Protein AF-A0A9P0KI90-F1 (afdb_monomer)

pLDDT: mean 80.66, std 17.32, range [29.67, 96.38]

InterPro domains:
  IPR000219 Dbl homology domain [PF00621] (220-357)
  IPR000219 Dbl homology domain [PS50010] (212-357)
  IPR000219 Dbl homology domain [SM00325] (216-361)
  IPR001849 Pleckstrin homology domain [PF00169] (3-81)
  IPR001849 Pleckstrin homology domain [PS50003] (1-82)
  IPR011993 PH-like domain superfamily [G3DSA:2.30.29.30] (1-91)
  IPR035899 Dbl homology (DH) domain superfamily [G3DSA:1.20.900.10] (201-358)
  IPR035899 Dbl homology (DH) domain superfamily [SSF48065] (204-357)
  IPR051092 FYVE, RhoGEF and PH domain-containing [PTHR12673] (79-350)

Solvent-accessible surface area (backbone atoms only — not comparable to full-atom values): 21102 Å² total; per-residue (Å²): 83,72,46,75,43,58,92,47,96,86,55,94,60,70,71,44,77,42,71,38,62,73,46,46,60,47,75,57,76,89,74,92,75,91,74,100,46,78,72,58,63,68,72,54,74,26,31,34,36,44,38,49,89,53,100,85,56,79,71,45,82,46,77,38,94,40,67,66,52,34,52,52,50,40,52,52,51,64,64,29,29,63,68,61,51,48,52,52,47,53,54,49,52,52,54,50,52,52,52,51,53,51,54,52,51,51,52,51,51,53,50,52,54,50,51,52,51,51,52,53,51,51,49,54,52,50,54,51,51,54,52,52,51,53,57,60,72,69,56,76,96,82,86,82,88,79,90,82,84,91,83,88,83,90,82,87,81,91,85,87,78,76,70,63,59,55,52,56,51,50,53,52,49,50,54,51,50,51,52,52,53,52,51,50,50,52,52,50,51,51,52,54,50,48,52,52,52,52,53,52,44,62,71,27,70,66,46,46,50,51,49,52,54,51,52,50,52,53,53,50,52,53,52,48,53,54,51,50,54,53,45,48,42,44,42,65,57,42,50,50,53,49,58,54,38,31,72,40,99,78,44,54,47,52,65,65,54,50,47,48,48,51,56,61,50,69,60,52,46,53,51,52,52,52,51,48,53,52,53,56,60,43,56,75,47,63,88,68,73,82,59,68,70,62,53,62,65,47,59,69,48,55,64,60,46,49,56,42,62,72,44,43,67,59,13,54,50,50,46,56,58,46,50,72,36,68,63,30,39,53,51,51,55,59,44,33,69,36,76,87,43,73,78,44,52,71,71,62,53,71,44,51,72,53,58,63,70,69,66,70,91,130

Sequence (362 aa):
NLLFYYDSENCHRPSGLLLLEGCYCERLITTGAASKSKDVAERQQFCFAITYRRENLRQYELRALNEMDCKNWIEAIRDASFNRLMLQKEELEQKHLHLLQIVESEKTAKWQYTQQCEELATEIKKLRAELLSLKKEWKPLSHHQSSGSLSSVQGTSSAGMTGQFANLDQDSIELRKIKKVQSFFRGWLCRRRWKQIVEQYIKSPHAESMRKRNSLVFRMVEAEEEYMEQMEVLVTCFLRPFKMAASSKKPPCSHEDVNSIFLNTETVMFLHQIFLKGLTSRLESWPTLVLGDLFSMLLPMLSIYQEYVRNHHYSLQVLTECKQSPAFSALLKKLELKPACRGRSLETFLTYPMHQVLIPTT

Structure (mmCIF, N/CA/C/O backbone):
data_AF-A0A9P0KI90-F1
#
_entry.id   AF-A0A9P0KI90-F1
#
loop_
_atom_site.group_PDB
_atom_site.id
_atom_site.type_symbol
_atom_site.label_atom_id
_atom_site.label_alt_id
_atom_site.label_comp_id
_atom_site.label_asym_id
_atom_site.label_entity_id
_atom_site.label_seq_id
_atom_site.pdbx_PDB_ins_code
_atom_site.Cartn_x
_atom_site.Cartn_y
_atom_site.Cartn_z
_atom_site.occupancy
_atom_site.B_iso_or_equiv
_atom_site.auth_seq_id
_atom_site.auth_comp_id
_atom_site.auth_asym_id
_atom_site.auth_atom_id
_atom_site.pdbx_PDB_model_num
ATOM 1 N N . ASN A 1 1 ? -21.688 -26.535 -12.617 1.00 79.88 1 ASN A N 1
ATOM 2 C CA . ASN A 1 1 ? -23.051 -26.076 -12.241 1.00 79.88 1 ASN A CA 1
ATOM 3 C C . ASN A 1 1 ? -24.006 -27.226 -11.931 1.00 79.88 1 ASN A C 1
ATOM 5 O O . ASN A 1 1 ? -25.182 -26.973 -11.716 1.00 79.88 1 ASN A O 1
ATOM 9 N N . LEU A 1 2 ? -23.542 -28.479 -11.905 1.00 83.56 2 LEU A N 1
ATOM 10 C CA . LEU A 1 2 ? -24.346 -29.630 -11.507 1.00 83.56 2 LEU A CA 1
ATOM 11 C C . LEU A 1 2 ? -23.736 -30.219 -10.236 1.00 83.56 2 LEU A C 1
ATOM 13 O O . LEU A 1 2 ? -22.519 -30.392 -10.186 1.00 83.56 2 LEU A O 1
ATOM 17 N N . LEU A 1 3 ? -24.562 -30.500 -9.234 1.00 85.50 3 LEU A N 1
ATOM 18 C CA . LEU A 1 3 ? -24.151 -31.106 -7.971 1.00 85.50 3 LEU A CA 1
ATOM 19 C C . LEU A 1 3 ? -24.932 -32.398 -7.751 1.00 85.50 3 LEU A C 1
ATOM 21 O O . LEU A 1 3 ? -26.158 -32.387 -7.687 1.00 85.50 3 LEU A O 1
ATOM 25 N N . PHE A 1 4 ? -24.219 -33.511 -7.623 1.00 86.88 4 PHE A N 1
ATOM 26 C CA . PHE A 1 4 ? -24.811 -34.779 -7.216 1.00 86.88 4 PHE A CA 1
ATOM 27 C C . PHE A 1 4 ? -24.818 -34.862 -5.694 1.00 86.88 4 PHE A C 1
ATOM 29 O O . PHE A 1 4 ? -23.790 -34.606 -5.067 1.00 86.88 4 PHE A O 1
ATOM 36 N N . TYR A 1 5 ? -25.953 -35.234 -5.110 1.00 85.44 5 TYR A N 1
ATOM 37 C CA . TYR A 1 5 ? -26.060 -35.461 -3.670 1.00 85.44 5 TYR A CA 1
ATOM 38 C C . TYR A 1 5 ? -26.451 -36.908 -3.373 1.00 85.44 5 TYR A C 1
ATOM 40 O O . TYR A 1 5 ? -27.017 -37.605 -4.217 1.00 85.44 5 TYR A O 1
ATOM 48 N N . TYR A 1 6 ? -26.123 -37.352 -2.164 1.00 86.12 6 TYR A N 1
ATOM 49 C CA . TYR A 1 6 ? -26.325 -38.710 -1.672 1.00 86.12 6 TYR A CA 1
ATOM 50 C C . TYR A 1 6 ? -27.005 -38.618 -0.305 1.00 86.12 6 TYR A C 1
ATOM 52 O O . TYR A 1 6 ? -26.595 -37.803 0.520 1.00 86.12 6 TYR A O 1
ATOM 60 N N . ASP A 1 7 ? -28.024 -39.441 -0.055 1.00 81.06 7 ASP A N 1
ATOM 61 C CA . ASP A 1 7 ? -28.770 -39.405 1.215 1.00 81.06 7 ASP A CA 1
ATOM 62 C C . ASP A 1 7 ? -27.983 -40.024 2.387 1.00 81.06 7 ASP A C 1
ATOM 64 O O . ASP A 1 7 ? -28.293 -39.771 3.550 1.00 81.06 7 ASP A O 1
ATOM 68 N N . SER A 1 8 ? -26.965 -40.848 2.106 1.00 76.12 8 SER A N 1
ATOM 69 C CA . SER A 1 8 ? -26.076 -41.423 3.124 1.00 76.12 8 SER A CA 1
ATOM 70 C C . SER A 1 8 ? -24.680 -41.734 2.579 1.00 76.12 8 SER A C 1
ATOM 72 O O . SER A 1 8 ? -24.506 -41.956 1.381 1.00 76.12 8 SER A O 1
ATOM 74 N N . GLU A 1 9 ? -23.691 -41.814 3.475 1.00 72.38 9 GLU A N 1
ATOM 75 C CA . GLU A 1 9 ? -22.285 -42.119 3.145 1.00 72.38 9 GLU A CA 1
ATOM 76 C C . GLU A 1 9 ? -22.094 -43.510 2.510 1.00 72.38 9 GLU A C 1
ATOM 78 O O . GLU A 1 9 ? -21.135 -43.731 1.777 1.00 72.38 9 GLU A O 1
ATOM 83 N N . ASN A 1 10 ? -23.038 -44.434 2.724 1.00 75.50 10 ASN A N 1
ATOM 84 C CA . ASN A 1 10 ? -22.987 -45.799 2.190 1.00 75.50 10 ASN A CA 1
ATOM 85 C C . ASN A 1 10 ? -23.659 -45.943 0.809 1.00 75.50 10 ASN A C 1
ATOM 87 O O . ASN A 1 10 ? -23.752 -47.051 0.280 1.00 75.50 10 ASN A O 1
ATOM 91 N N . CYS A 1 11 ? -24.169 -44.858 0.216 1.00 76.62 11 CYS A N 1
ATOM 92 C CA . CYS A 1 11 ? -24.827 -44.915 -1.089 1.00 76.62 11 CYS A CA 1
ATOM 93 C C . CYS A 1 11 ? -23.814 -44.895 -2.241 1.00 76.62 11 CYS A C 1
ATOM 95 O O . CYS A 1 11 ? -23.130 -43.907 -2.477 1.00 76.62 11 CYS A O 1
ATOM 97 N N . HIS A 1 12 ? -23.789 -45.966 -3.037 1.00 75.25 12 HIS A N 1
ATOM 98 C CA . HIS A 1 12 ? -22.944 -46.068 -4.237 1.00 75.25 12 HIS A CA 1
ATOM 99 C C . HIS A 1 12 ? -23.545 -45.401 -5.489 1.00 75.25 12 HIS A C 1
ATOM 101 O O . HIS A 1 12 ? -22.934 -45.423 -6.557 1.00 75.25 12 HIS A O 1
ATOM 107 N N . ARG A 1 13 ? -24.760 -44.847 -5.392 1.00 81.56 13 ARG A N 1
ATOM 108 C CA . ARG A 1 13 ? -25.446 -44.133 -6.478 1.00 81.56 13 ARG A CA 1
ATOM 109 C C . ARG A 1 13 ? -25.993 -42.801 -5.962 1.00 81.56 13 ARG A C 1
ATOM 111 O O . ARG A 1 13 ? -26.460 -42.772 -4.825 1.00 81.56 13 ARG A O 1
ATOM 118 N N . PRO A 1 14 ? -25.945 -41.731 -6.774 1.00 83.50 14 PRO A N 1
ATOM 119 C CA . PRO A 1 14 ? -26.435 -40.423 -6.365 1.00 83.50 14 PRO A CA 1
ATOM 120 C C . PRO A 1 14 ? -27.949 -40.456 -6.160 1.00 83.50 14 PRO A C 1
ATOM 122 O O . PRO A 1 14 ? -28.685 -40.966 -7.006 1.00 83.50 14 PRO A O 1
ATOM 125 N N . SER A 1 15 ? -28.399 -39.886 -5.045 1.00 85.00 15 SER A N 1
ATOM 126 C CA . SER A 1 15 ? -29.815 -39.726 -4.699 1.00 85.00 15 SER A CA 1
ATOM 127 C C . SER A 1 15 ? -30.504 -38.670 -5.559 1.00 85.00 15 SER A C 1
ATOM 129 O O . SER A 1 15 ? -31.715 -38.723 -5.766 1.00 85.00 15 SER A O 1
ATOM 131 N N . GLY A 1 16 ? -29.743 -37.719 -6.102 1.00 84.75 16 GLY A N 1
ATOM 132 C CA . GLY A 1 16 ? -30.275 -36.734 -7.030 1.00 84.75 16 GLY A CA 1
ATOM 133 C C . GLY A 1 16 ? -29.219 -35.806 -7.613 1.00 84.75 16 GLY A C 1
ATOM 134 O O . GLY A 1 16 ? -28.029 -35.894 -7.302 1.00 84.75 16 GLY A O 1
ATOM 135 N N . LEU A 1 17 ? -29.690 -34.918 -8.485 1.00 85.44 17 LEU A N 1
ATOM 136 C CA . LEU A 1 17 ? -28.898 -33.919 -9.190 1.00 85.44 17 LEU A CA 1
ATOM 137 C C . LEU A 1 17 ? -29.502 -32.533 -8.958 1.00 85.44 17 LEU A C 1
ATOM 139 O O . LEU A 1 17 ? -30.697 -32.324 -9.163 1.00 85.44 17 LEU A O 1
ATOM 143 N N . LEU A 1 18 ? -28.657 -31.589 -8.568 1.00 83.00 18 LEU A N 1
ATOM 144 C CA . LEU A 1 18 ? -28.985 -30.188 -8.350 1.00 83.00 18 LEU A CA 1
ATOM 145 C C . LEU A 1 18 ? -28.363 -29.345 -9.457 1.00 83.00 18 LEU A C 1
ATOM 147 O O . LEU A 1 18 ? -27.166 -29.451 -9.727 1.00 83.00 18 LEU A O 1
ATOM 151 N N . LEU A 1 19 ? -29.171 -28.487 -10.074 1.00 83.00 19 LEU A N 1
ATOM 152 C CA . LEU A 1 19 ? -28.687 -27.450 -10.975 1.00 83.00 19 LEU A CA 1
ATOM 153 C C . LEU A 1 19 ? -28.407 -26.190 -10.157 1.00 83.00 19 LEU A C 1
ATOM 155 O O . LEU A 1 19 ? -29.335 -25.530 -9.717 1.00 83.00 19 LEU A O 1
ATOM 159 N N . LEU A 1 20 ? -27.137 -25.832 -9.998 1.00 83.56 20 LEU A N 1
ATOM 160 C CA . LEU A 1 20 ? -26.694 -24.716 -9.153 1.00 83.56 20 LEU A CA 1
ATOM 161 C C . LEU A 1 20 ? -26.958 -23.324 -9.764 1.00 83.56 20 LEU A C 1
ATOM 163 O O . LEU A 1 20 ? -26.555 -22.306 -9.206 1.00 83.56 20 LEU A O 1
ATOM 167 N N . GLU A 1 21 ? -27.623 -23.248 -10.917 1.00 80.50 21 GLU A N 1
ATOM 168 C CA . GLU A 1 21 ? -27.861 -21.974 -11.592 1.00 80.50 21 GLU A CA 1
ATOM 169 C C . GLU A 1 21 ? -28.883 -21.125 -10.827 1.00 80.50 21 GLU A C 1
ATOM 171 O O . GLU A 1 21 ? -30.012 -21.551 -10.584 1.00 80.50 21 GLU A O 1
ATOM 176 N N . GLY A 1 22 ? -28.493 -19.901 -10.459 1.00 73.69 22 GLY A N 1
ATOM 177 C CA . GLY A 1 22 ? -29.364 -18.983 -9.718 1.00 73.69 22 GLY A CA 1
ATOM 178 C C . GLY A 1 22 ? -29.680 -19.434 -8.288 1.00 73.69 22 GLY A C 1
ATOM 179 O O . GLY A 1 22 ? -30.643 -18.934 -7.697 1.00 73.69 22 GLY A O 1
ATOM 180 N N . CYS A 1 23 ? -28.898 -20.375 -7.747 1.00 81.25 23 CYS A N 1
ATOM 181 C CA . CYS A 1 23 ? -29.003 -20.789 -6.358 1.00 81.25 23 CYS A CA 1
ATOM 182 C C . CYS A 1 23 ? -28.239 -19.836 -5.424 1.00 81.25 23 CYS A C 1
ATOM 184 O O . CYS A 1 23 ? -27.262 -19.191 -5.808 1.00 81.25 23 CYS A O 1
ATOM 186 N N . TYR A 1 24 ? -28.708 -19.758 -4.187 1.00 81.12 24 TYR A N 1
ATOM 187 C CA . TYR A 1 24 ? -28.059 -19.090 -3.071 1.00 81.12 24 TYR A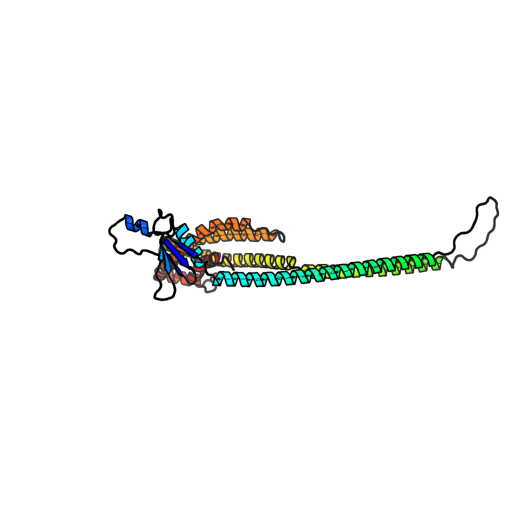 CA 1
ATOM 188 C C . TYR A 1 24 ? -27.549 -20.171 -2.136 1.00 81.12 24 TYR A C 1
ATOM 190 O O . TYR A 1 24 ? -28.272 -21.113 -1.819 1.00 81.12 24 TYR A O 1
ATOM 198 N N . CYS A 1 25 ? -26.292 -20.049 -1.726 1.00 84.75 25 CYS A N 1
ATOM 199 C CA . CYS A 1 25 ? -25.680 -20.978 -0.794 1.00 84.75 25 CYS A CA 1
ATOM 200 C C . CYS A 1 25 ? -25.303 -20.231 0.480 1.00 84.75 25 CYS A C 1
ATOM 202 O O . CYS A 1 25 ? -24.482 -19.306 0.446 1.00 84.75 25 CYS A O 1
ATOM 204 N N . GLU A 1 26 ? -25.894 -20.646 1.594 1.00 83.62 26 GLU A N 1
ATOM 205 C CA . GLU A 1 26 ? -25.690 -20.033 2.903 1.00 83.62 26 GLU A CA 1
ATOM 206 C C . GLU A 1 26 ? -25.328 -21.088 3.944 1.00 83.62 26 GLU A C 1
ATOM 208 O O . GLU A 1 26 ? -25.737 -22.247 3.869 1.00 83.62 26 GLU A O 1
ATOM 213 N N . ARG A 1 27 ? -24.529 -20.686 4.931 1.00 83.94 27 ARG A N 1
ATOM 214 C CA . ARG A 1 27 ? -24.189 -21.553 6.056 1.00 83.94 27 ARG A CA 1
ATOM 215 C C . ARG A 1 27 ? -25.368 -21.603 7.023 1.00 83.94 27 ARG A C 1
ATOM 217 O O . ARG A 1 27 ? -25.862 -20.557 7.434 1.00 83.94 27 ARG A O 1
ATOM 224 N N . LEU A 1 28 ? -25.757 -22.801 7.451 1.00 79.31 28 LEU A N 1
ATOM 225 C CA . LEU A 1 28 ? -26.754 -22.954 8.506 1.00 79.31 28 LEU A CA 1
ATOM 226 C C . LEU A 1 28 ? -26.076 -22.758 9.869 1.00 79.31 28 LEU A C 1
ATOM 228 O O . LEU A 1 28 ? -25.128 -23.466 10.210 1.00 79.31 28 LEU A O 1
ATOM 232 N N . ILE A 1 29 ? -26.544 -21.774 10.640 1.00 64.06 29 ILE A N 1
ATOM 233 C CA . ILE A 1 29 ? -26.083 -21.507 12.007 1.00 64.06 29 ILE A CA 1
ATOM 234 C C . ILE A 1 29 ? -27.205 -21.931 12.954 1.00 64.06 29 ILE A C 1
ATOM 236 O O . ILE A 1 29 ? -28.229 -21.261 13.047 1.00 64.06 29 ILE A O 1
ATOM 240 N N . THR A 1 30 ? -27.034 -23.045 13.663 1.00 56.00 30 THR A N 1
ATOM 241 C CA . THR A 1 30 ? -27.985 -23.465 14.699 1.00 56.00 30 THR A CA 1
ATOM 242 C C . THR A 1 30 ? -27.782 -22.611 15.951 1.00 56.00 30 THR A C 1
ATOM 244 O O . THR A 1 30 ? -26.913 -22.901 16.774 1.00 56.00 30 THR A O 1
ATOM 247 N N . THR A 1 31 ? -28.559 -21.539 16.106 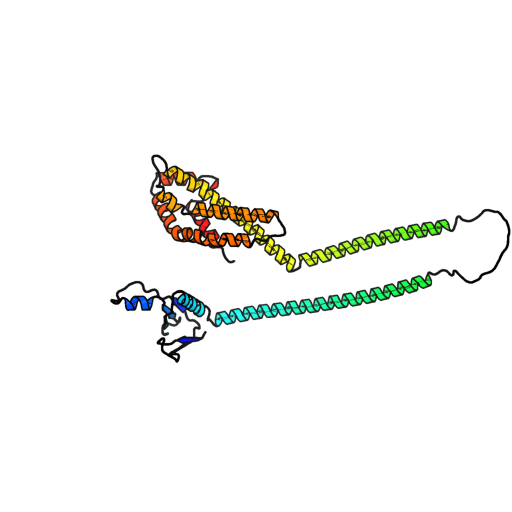1.00 42.09 31 THR A N 1
ATOM 248 C CA . THR A 1 31 ? -28.687 -20.832 17.386 1.00 42.09 31 THR A CA 1
ATOM 249 C C . THR A 1 31 ? -29.636 -21.619 18.291 1.00 42.09 31 THR A C 1
ATOM 251 O O . THR A 1 31 ? -30.686 -22.097 17.868 1.00 42.09 31 THR A O 1
ATOM 254 N N . GLY A 1 32 ? -29.207 -21.858 19.530 1.00 48.78 32 GLY A N 1
ATOM 255 C CA . GLY A 1 32 ? -29.803 -22.851 20.419 1.00 48.78 32 GLY A CA 1
ATOM 256 C C . GLY A 1 32 ? -31.296 -22.658 20.690 1.00 48.78 32 GLY A C 1
ATOM 257 O O . GLY A 1 32 ? -31.700 -21.692 21.328 1.00 48.78 32 GLY A O 1
ATOM 258 N N . ALA A 1 33 ? -32.094 -23.656 20.311 1.00 38.78 33 ALA A N 1
ATOM 259 C CA . ALA A 1 33 ? -33.397 -23.923 20.902 1.00 38.78 33 ALA A CA 1
ATOM 260 C C . ALA A 1 33 ? -33.645 -25.443 20.931 1.00 38.78 33 ALA A C 1
ATOM 262 O O . ALA A 1 33 ? -33.874 -26.075 19.908 1.00 38.78 33 ALA A O 1
ATOM 263 N N . ALA A 1 34 ? -33.551 -26.009 22.138 1.00 47.44 34 ALA A N 1
ATOM 264 C CA . ALA A 1 34 ? -34.126 -27.282 22.578 1.00 47.44 34 ALA A CA 1
ATOM 265 C C . ALA A 1 34 ? -34.018 -28.510 21.637 1.00 47.44 34 ALA A C 1
ATOM 267 O O . ALA A 1 34 ? -34.983 -28.889 20.979 1.00 47.44 34 ALA A O 1
ATOM 268 N N . SER A 1 35 ? -32.917 -29.268 21.719 1.00 41.59 35 SER A N 1
ATOM 269 C CA . SER A 1 35 ? -32.948 -30.708 21.414 1.00 41.59 35 SER A CA 1
ATOM 270 C C . SER A 1 35 ? -32.187 -31.507 22.483 1.00 41.59 35 SER A C 1
ATOM 272 O O . SER A 1 35 ? -31.056 -31.203 22.854 1.00 41.59 35 SER A O 1
ATOM 274 N N . LYS A 1 36 ? -32.864 -32.501 23.069 1.00 45.06 36 LYS A N 1
ATOM 275 C CA . LYS A 1 36 ? -32.457 -33.265 24.267 1.00 45.06 36 LYS A CA 1
ATOM 276 C C . LYS A 1 36 ? -31.418 -34.372 23.993 1.00 45.06 36 LYS A C 1
ATOM 278 O O . LYS A 1 36 ? -31.407 -35.382 24.688 1.00 45.06 36 LYS A O 1
ATOM 283 N N . SER A 1 37 ? -30.531 -34.222 23.013 1.00 48.47 37 SER A N 1
ATOM 284 C CA . SER A 1 37 ? -29.564 -35.283 22.685 1.00 48.47 37 SER A CA 1
ATOM 285 C C . SER A 1 37 ? -28.238 -34.730 22.174 1.00 48.47 37 SER A C 1
ATOM 287 O O . SER A 1 37 ? -28.188 -34.100 21.118 1.00 48.47 37 SER A O 1
ATOM 289 N N . LYS A 1 38 ? -27.162 -35.030 22.911 1.00 48.97 38 LYS A N 1
ATOM 290 C CA . LYS A 1 38 ? -25.772 -34.629 22.632 1.00 48.97 38 LYS A CA 1
ATOM 291 C C . LYS A 1 38 ? -25.297 -35.056 21.228 1.00 48.97 38 LYS A C 1
ATOM 293 O O . LYS A 1 38 ? -24.584 -34.301 20.581 1.00 48.97 38 LYS A O 1
ATOM 298 N N . ASP A 1 39 ? -25.806 -36.180 20.717 1.00 48.44 39 ASP A N 1
ATOM 299 C CA . ASP A 1 39 ? -25.501 -36.712 19.377 1.00 48.44 39 ASP A CA 1
ATOM 300 C C . ASP A 1 39 ? -26.082 -35.899 18.202 1.00 48.44 39 ASP A C 1
ATOM 302 O O . ASP A 1 39 ? -25.594 -35.995 17.077 1.00 48.44 39 ASP A O 1
ATOM 306 N N . VAL A 1 40 ? -27.133 -35.099 18.418 1.00 50.31 40 VAL A N 1
ATOM 307 C CA . VAL A 1 40 ? -27.764 -34.299 17.345 1.00 50.31 40 VAL A CA 1
ATOM 308 C C . VAL A 1 40 ? -27.053 -32.955 17.167 1.00 50.31 40 VAL A C 1
ATOM 310 O O . VAL A 1 40 ? -26.950 -32.463 16.046 1.00 50.31 40 VAL A O 1
ATOM 313 N N . ALA A 1 41 ? -26.484 -32.409 18.245 1.00 50.31 41 ALA A N 1
ATOM 314 C CA . ALA A 1 41 ? -25.738 -31.153 18.220 1.00 50.31 41 ALA A CA 1
ATOM 315 C C . ALA A 1 41 ? -24.398 -31.265 17.462 1.00 50.31 41 ALA A C 1
ATOM 317 O O . ALA A 1 41 ? -24.025 -30.340 16.746 1.00 50.31 41 ALA A O 1
ATOM 318 N N . GLU A 1 42 ? -23.699 -32.405 17.547 1.00 49.91 42 GLU A N 1
ATOM 319 C CA . GLU A 1 42 ? -22.463 -32.651 16.777 1.00 49.91 42 GLU A CA 1
ATOM 320 C C . GLU A 1 42 ? -22.739 -32.946 15.293 1.00 49.91 42 GLU A C 1
ATOM 322 O O . GLU A 1 42 ? -21.957 -32.578 14.415 1.00 49.91 42 GLU A O 1
ATOM 327 N N . ARG A 1 43 ? -23.889 -33.556 14.972 1.00 52.25 43 ARG A N 1
ATOM 328 C CA . ARG A 1 43 ? -24.285 -33.841 13.579 1.00 52.25 43 ARG A CA 1
ATOM 329 C C . ARG A 1 43 ? -24.631 -32.589 12.766 1.00 52.25 43 ARG A C 1
ATOM 331 O O . ARG A 1 43 ? -24.606 -32.663 11.541 1.00 52.25 43 ARG A O 1
ATOM 338 N N . GLN A 1 44 ? -24.918 -31.461 13.418 1.00 55.25 44 GLN A N 1
ATOM 339 C CA . GLN A 1 44 ? -25.370 -30.215 12.782 1.00 55.25 44 GLN A CA 1
ATOM 340 C C . GLN A 1 44 ? -24.277 -29.137 12.626 1.00 55.25 44 GLN A C 1
ATOM 342 O O . GLN A 1 44 ? -24.558 -28.058 12.111 1.00 55.25 44 GLN A O 1
ATOM 347 N N . GLN A 1 45 ? -23.021 -29.397 13.016 1.00 63.91 45 GLN A N 1
ATOM 348 C CA . GLN A 1 45 ? -21.978 -28.354 13.065 1.00 63.91 45 GLN A CA 1
ATOM 349 C C . GLN A 1 45 ? -21.454 -27.859 11.698 1.00 63.91 45 GLN A C 1
ATOM 351 O O . GLN A 1 45 ? -20.890 -26.762 11.630 1.00 63.91 45 GLN A O 1
ATOM 356 N N . PHE A 1 46 ? -21.649 -28.612 10.607 1.00 76.56 46 PHE A N 1
ATOM 357 C CA . PHE A 1 46 ? -21.050 -28.317 9.290 1.00 76.56 46 PHE A CA 1
ATOM 358 C C . PHE A 1 46 ? -22.063 -28.357 8.138 1.00 76.56 46 PHE A C 1
ATOM 360 O O . PHE A 1 46 ? -21.783 -28.915 7.076 1.00 76.56 46 PHE A O 1
ATOM 367 N N . CYS A 1 47 ? -23.250 -27.787 8.339 1.00 82.69 47 CYS A N 1
ATOM 368 C CA . CYS A 1 47 ? -24.307 -27.794 7.329 1.00 82.69 47 CYS A CA 1
ATOM 369 C C . CYS A 1 47 ? -24.383 -26.479 6.538 1.00 82.69 47 CYS A C 1
ATOM 371 O O . CYS A 1 47 ? -24.172 -25.385 7.070 1.00 82.69 47 CYS A O 1
ATOM 373 N N . PHE A 1 48 ? -24.725 -26.591 5.260 1.00 86.88 48 PHE A N 1
ATOM 374 C CA . PHE A 1 48 ? -25.018 -25.470 4.374 1.00 86.88 48 PHE A CA 1
ATOM 375 C C . PHE A 1 48 ? -26.309 -25.744 3.603 1.00 86.88 48 PHE A C 1
ATOM 377 O O . PHE A 1 48 ? -26.659 -26.895 3.340 1.00 86.88 48 PHE A O 1
ATOM 384 N N . ALA A 1 49 ? -27.035 -24.681 3.276 1.00 87.12 49 ALA A N 1
ATOM 385 C CA . ALA A 1 49 ? -28.292 -24.749 2.553 1.00 87.12 49 ALA A CA 1
ATOM 386 C C . ALA A 1 49 ? -28.134 -24.166 1.152 1.00 87.12 49 ALA A C 1
ATOM 388 O O . ALA A 1 49 ? -27.558 -23.091 0.982 1.00 87.12 49 ALA A O 1
ATOM 389 N N . ILE A 1 50 ? -28.691 -24.869 0.169 1.00 87.50 50 ILE A N 1
ATOM 390 C CA . ILE A 1 50 ? -28.870 -24.383 -1.196 1.00 87.50 50 ILE A CA 1
ATOM 391 C C . ILE A 1 50 ? -30.344 -24.013 -1.366 1.00 87.50 50 ILE A C 1
ATOM 393 O O . ILE A 1 50 ? -31.229 -24.868 -1.250 1.00 87.50 50 ILE A O 1
ATOM 397 N N . THR A 1 51 ? -30.602 -22.740 -1.645 1.00 84.19 51 THR A N 1
ATOM 398 C CA . THR A 1 51 ? -31.938 -22.171 -1.855 1.00 84.19 51 THR A CA 1
ATOM 399 C C . THR A 1 51 ? -32.043 -21.534 -3.237 1.00 84.19 51 THR A C 1
ATOM 401 O O . THR A 1 51 ? -31.044 -21.208 -3.874 1.00 84.19 51 THR A O 1
ATOM 404 N N . TYR A 1 52 ? -33.264 -21.361 -3.739 1.00 83.25 52 TYR A N 1
ATOM 405 C CA . TYR A 1 52 ? -33.516 -20.737 -5.038 1.00 83.25 52 TYR A CA 1
ATOM 406 C C . TYR A 1 52 ? -34.475 -19.564 -4.865 1.00 83.25 52 TYR A C 1
ATOM 408 O O . TYR A 1 52 ? -35.400 -19.615 -4.063 1.00 83.25 52 TYR A O 1
ATOM 416 N N . ARG A 1 53 ? -34.284 -18.510 -5.661 1.00 69.06 53 ARG A N 1
ATOM 417 C CA . ARG A 1 53 ? -35.000 -17.226 -5.538 1.00 69.06 53 ARG A CA 1
ATOM 418 C C . ARG A 1 53 ? -36.520 -17.274 -5.764 1.00 69.06 53 ARG A C 1
ATOM 420 O O . ARG A 1 53 ? -37.177 -16.261 -5.561 1.00 69.06 53 ARG A O 1
ATOM 427 N N . ARG A 1 54 ? -37.083 -18.389 -6.245 1.00 70.81 54 ARG A N 1
ATOM 428 C CA . ARG A 1 54 ? -38.528 -18.522 -6.503 1.00 70.81 54 ARG A CA 1
ATOM 429 C C . ARG A 1 54 ? -39.202 -19.219 -5.324 1.00 70.81 54 ARG A C 1
ATOM 431 O O . ARG A 1 54 ? -38.804 -20.326 -4.978 1.00 70.81 54 ARG A O 1
ATOM 438 N N . GLU A 1 55 ? -40.255 -18.600 -4.791 1.00 51.94 55 GLU A N 1
ATOM 439 C CA . GLU A 1 55 ? -40.920 -18.906 -3.506 1.00 51.94 55 GLU A CA 1
ATOM 440 C C . GLU A 1 55 ? -41.478 -20.337 -3.321 1.00 51.94 55 GLU A C 1
ATOM 442 O O . GLU A 1 55 ? -41.965 -20.654 -2.246 1.00 51.94 55 GLU A O 1
ATOM 447 N N . ASN A 1 56 ? -41.363 -21.236 -4.307 1.00 57.81 56 ASN A N 1
ATOM 448 C CA . ASN A 1 56 ? -41.881 -22.613 -4.241 1.00 57.81 56 ASN A CA 1
ATOM 449 C C . ASN A 1 56 ? -40.830 -23.703 -4.538 1.00 57.81 56 ASN A C 1
ATOM 451 O O . ASN A 1 56 ? -41.192 -24.843 -4.836 1.00 57.81 56 ASN A O 1
ATOM 455 N N . LEU A 1 57 ? -39.532 -23.383 -4.517 1.00 65.50 57 LEU A N 1
ATOM 456 C CA . LEU A 1 57 ? -38.475 -24.371 -4.761 1.00 65.50 57 LEU A CA 1
ATOM 457 C C . LEU A 1 57 ? -37.939 -24.975 -3.459 1.00 65.50 57 LEU A C 1
ATOM 459 O O . LEU A 1 57 ? -37.751 -24.295 -2.454 1.00 65.50 57 LEU A O 1
ATOM 463 N N . ARG A 1 58 ? -37.694 -26.286 -3.509 1.00 69.00 58 ARG A N 1
ATOM 464 C CA . ARG A 1 58 ? -37.207 -27.115 -2.402 1.00 69.00 58 ARG A CA 1
ATOM 465 C C . ARG A 1 58 ? -35.849 -26.591 -1.910 1.00 69.00 58 ARG A C 1
ATOM 467 O O . ARG A 1 58 ? -34.940 -26.404 -2.717 1.00 69.00 58 ARG A O 1
ATOM 474 N N . GLN A 1 59 ? -35.722 -26.365 -0.604 1.00 79.69 59 GLN A N 1
ATOM 475 C CA . GLN A 1 59 ? -34.444 -26.094 0.057 1.00 79.69 59 GLN A CA 1
ATOM 476 C C . GLN A 1 59 ? -33.694 -27.413 0.258 1.00 79.69 59 GLN A C 1
ATOM 478 O O . GLN A 1 59 ? -34.292 -28.405 0.678 1.00 79.69 59 GLN A O 1
ATOM 483 N N . TYR A 1 60 ? -32.396 -27.419 -0.044 1.00 83.94 60 TYR A N 1
ATOM 484 C CA . TYR A 1 60 ? -31.537 -28.586 0.145 1.00 83.94 60 TYR A CA 1
ATOM 485 C C . TYR A 1 60 ? -30.519 -28.298 1.236 1.00 83.94 60 TYR A C 1
ATOM 487 O O . TYR A 1 60 ? -29.716 -27.378 1.102 1.00 83.94 60 TYR A O 1
ATOM 495 N N . GLU A 1 61 ? -30.552 -29.090 2.301 1.00 87.00 61 GLU A N 1
ATOM 496 C CA . GLU A 1 61 ? -29.600 -29.006 3.404 1.00 87.00 61 GLU A CA 1
ATOM 497 C C . GLU A 1 61 ? -28.561 -30.108 3.243 1.00 87.00 61 GLU A C 1
ATOM 499 O O . GLU A 1 61 ? -28.892 -31.293 3.185 1.00 87.00 61 GLU A O 1
ATOM 504 N N . LEU A 1 62 ? -27.301 -29.705 3.126 1.00 85.56 62 LEU A N 1
ATOM 505 C CA . LEU A 1 62 ? -26.182 -30.596 2.863 1.00 85.56 62 LEU A CA 1
ATOM 506 C C . LEU A 1 62 ? -25.158 -30.471 3.983 1.00 85.56 62 LEU A C 1
ATOM 508 O O . LEU A 1 62 ? -24.921 -29.390 4.526 1.00 85.56 62 LEU A O 1
ATOM 512 N N . ARG A 1 63 ? -24.545 -31.601 4.328 1.00 85.06 63 ARG A N 1
ATOM 513 C CA . ARG A 1 63 ? -23.538 -31.693 5.381 1.00 85.06 63 ARG A CA 1
ATOM 514 C C . ARG A 1 63 ? -22.152 -31.834 4.765 1.00 85.06 63 ARG A C 1
ATOM 516 O O . ARG A 1 63 ? -21.943 -32.665 3.888 1.00 85.06 63 ARG A O 1
ATOM 523 N N . ALA A 1 64 ? -21.207 -31.048 5.265 1.00 84.31 64 ALA A N 1
ATOM 524 C CA . ALA A 1 64 ? -19.789 -31.196 4.977 1.00 84.31 64 ALA A CA 1
ATOM 525 C C . ALA A 1 64 ? -19.084 -32.017 6.070 1.00 84.31 64 ALA A C 1
ATOM 527 O O . ALA A 1 64 ? -19.562 -32.122 7.202 1.00 84.31 64 ALA A O 1
ATOM 528 N N . LEU A 1 65 ? -17.924 -32.581 5.729 1.00 83.19 65 LEU A N 1
ATOM 529 C CA . LEU A 1 65 ? -17.124 -33.409 6.637 1.00 83.19 65 LEU A CA 1
ATOM 530 C C . LEU A 1 65 ? -16.492 -32.585 7.768 1.00 83.19 65 LEU A C 1
ATOM 532 O O . LEU A 1 65 ? -16.381 -33.056 8.897 1.00 83.19 65 LEU A O 1
ATOM 536 N N . ASN A 1 66 ? -16.089 -31.350 7.470 1.00 83.25 66 ASN A N 1
ATOM 537 C CA . ASN A 1 66 ? -15.484 -30.421 8.419 1.00 83.25 66 ASN A CA 1
ATOM 538 C C . ASN A 1 66 ? -15.820 -28.961 8.051 1.00 83.25 66 ASN A C 1
ATOM 540 O O . ASN A 1 66 ? -16.466 -28.673 7.039 1.00 83.25 66 ASN A O 1
ATOM 544 N N . GLU A 1 67 ? -15.383 -28.017 8.888 1.00 81.19 67 GLU A N 1
ATOM 545 C CA . GLU A 1 67 ? -15.657 -26.591 8.690 1.00 81.19 67 GLU A CA 1
ATOM 546 C C . GLU A 1 67 ? -15.004 -26.014 7.424 1.00 81.19 67 GLU A C 1
ATOM 548 O O . GLU A 1 67 ? -15.598 -25.152 6.772 1.00 81.19 67 GLU A O 1
ATOM 553 N N . MET A 1 68 ? -13.803 -26.482 7.077 1.00 85.06 68 MET A N 1
ATOM 554 C CA . MET A 1 68 ? -13.068 -26.018 5.900 1.00 85.06 68 MET A CA 1
ATOM 555 C C . MET A 1 68 ? -13.772 -26.460 4.615 1.00 85.06 68 MET A C 1
ATOM 557 O O . MET A 1 68 ? -14.017 -25.643 3.734 1.00 85.06 68 MET A O 1
ATOM 561 N N . ASP A 1 69 ? -14.199 -27.719 4.553 1.00 86.12 69 ASP A N 1
ATOM 562 C CA . ASP A 1 69 ? -14.966 -28.271 3.440 1.00 86.12 69 ASP A CA 1
ATOM 563 C C . ASP A 1 69 ? -16.309 -27.560 3.294 1.00 86.12 69 ASP A C 1
ATOM 565 O O . ASP A 1 69 ? -16.720 -27.253 2.181 1.00 86.12 69 ASP A O 1
ATOM 569 N N . CYS A 1 70 ? -16.973 -27.223 4.404 1.00 85.56 70 CYS A N 1
ATOM 570 C CA . CYS A 1 70 ? -18.200 -26.424 4.388 1.00 85.56 70 CYS A CA 1
ATOM 571 C C . CYS A 1 70 ? -17.971 -25.060 3.709 1.00 85.56 70 CYS A C 1
ATOM 573 O O . CYS A 1 70 ? -18.743 -24.673 2.833 1.00 85.56 70 CYS A O 1
ATOM 575 N N . LYS A 1 71 ? -16.888 -24.350 4.064 1.00 86.44 71 LYS A N 1
ATOM 576 C CA . LYS A 1 71 ? -16.522 -23.067 3.433 1.00 86.44 71 LYS A CA 1
ATOM 577 C C . LYS A 1 71 ? -16.204 -23.242 1.947 1.00 86.44 71 LYS A C 1
ATOM 579 O O . LYS A 1 71 ? -16.772 -22.527 1.125 1.00 86.44 71 LYS A O 1
ATOM 584 N N . ASN A 1 72 ? -15.392 -24.242 1.607 1.00 89.06 72 ASN A N 1
ATOM 585 C CA . ASN A 1 72 ? -15.009 -24.545 0.228 1.00 89.06 72 ASN A CA 1
ATOM 586 C C . ASN A 1 72 ? -16.227 -24.873 -0.651 1.00 89.06 72 ASN A C 1
ATOM 588 O O . ASN A 1 72 ? -16.319 -24.393 -1.778 1.00 89.06 72 ASN A O 1
ATOM 592 N N . TRP A 1 73 ? -17.186 -25.654 -0.140 1.00 89.62 73 TRP A N 1
ATOM 593 C CA . TRP A 1 73 ? -18.424 -25.968 -0.857 1.00 89.62 73 TRP A CA 1
ATOM 594 C C . TRP A 1 73 ? -19.277 -24.724 -1.101 1.00 89.62 73 TRP A C 1
ATOM 596 O O . TRP A 1 73 ? -19.760 -24.535 -2.216 1.00 89.62 73 TRP A O 1
ATOM 606 N N . ILE A 1 74 ? -19.434 -23.856 -0.097 1.00 87.00 74 ILE A N 1
ATOM 607 C CA . ILE A 1 74 ? -20.208 -22.614 -0.236 1.00 87.00 74 ILE A CA 1
ATOM 608 C C . ILE A 1 74 ? -19.587 -21.697 -1.299 1.00 87.00 74 ILE A C 1
ATOM 610 O O . ILE A 1 74 ? -20.313 -21.160 -2.139 1.00 87.00 74 ILE A O 1
ATOM 614 N N . GLU A 1 75 ? -18.264 -21.529 -1.288 1.00 87.50 75 GLU A N 1
ATOM 615 C CA . GLU A 1 75 ? -17.547 -20.725 -2.287 1.00 87.50 75 GLU A CA 1
ATOM 616 C C . GLU A 1 75 ? -17.667 -21.329 -3.689 1.00 87.50 75 GLU A C 1
ATOM 618 O O . GLU A 1 75 ? -18.065 -20.639 -4.629 1.00 87.50 75 GLU A O 1
ATOM 623 N N . ALA A 1 76 ? -17.430 -22.637 -3.825 1.00 87.00 76 ALA A N 1
ATOM 624 C CA . ALA A 1 76 ? -17.532 -23.331 -5.104 1.00 87.00 76 ALA A CA 1
ATOM 625 C C . ALA A 1 76 ? -18.944 -23.249 -5.706 1.00 87.00 76 ALA A C 1
ATOM 627 O O . ALA A 1 76 ? -19.092 -23.045 -6.910 1.00 87.00 76 ALA A O 1
ATOM 628 N N . ILE A 1 77 ? -19.992 -23.376 -4.884 1.00 86.81 77 ILE A N 1
ATOM 629 C CA . ILE A 1 77 ? -21.386 -23.277 -5.338 1.00 86.81 77 ILE A CA 1
ATOM 630 C C . ILE A 1 77 ? -21.733 -21.838 -5.736 1.00 86.81 77 ILE A C 1
ATOM 632 O O . ILE A 1 77 ? -22.388 -21.634 -6.757 1.00 86.81 77 ILE A O 1
ATOM 636 N N . ARG A 1 78 ? -21.260 -20.837 -4.981 1.00 83.06 78 ARG A N 1
ATOM 637 C CA . ARG A 1 78 ? -21.457 -19.412 -5.300 1.00 83.06 78 ARG A CA 1
ATOM 638 C C . ARG A 1 78 ? -20.809 -19.021 -6.629 1.00 83.06 78 ARG A C 1
ATOM 640 O O . ARG A 1 78 ? -21.355 -18.202 -7.368 1.00 83.06 78 ARG A O 1
ATOM 647 N N . ASP A 1 79 ? -19.668 -19.622 -6.936 1.00 79.06 79 ASP A N 1
ATOM 648 C CA . ASP A 1 79 ? -18.917 -19.346 -8.158 1.00 79.06 79 ASP A CA 1
ATOM 649 C C . ASP A 1 79 ? -19.409 -20.168 -9.363 1.00 79.06 79 ASP A C 1
ATOM 651 O O . ASP A 1 79 ? -19.148 -19.799 -10.509 1.00 79.06 79 ASP A O 1
ATOM 655 N N . ALA A 1 80 ? -20.202 -21.220 -9.139 1.00 79.94 80 ALA A N 1
ATOM 656 C CA . ALA A 1 80 ? -20.741 -22.115 -10.165 1.00 79.94 80 ALA A CA 1
ATOM 657 C C . ALA A 1 80 ? -21.960 -21.555 -10.937 1.00 79.94 80 ALA A C 1
ATOM 659 O O . ALA A 1 80 ? -22.875 -22.311 -11.276 1.00 79.94 80 ALA A O 1
ATOM 660 N N . SER A 1 81 ? -21.986 -20.250 -11.237 1.00 77.50 81 SER A N 1
ATOM 661 C CA . SER A 1 81 ? -23.014 -19.633 -12.093 1.00 77.50 81 SER A CA 1
ATOM 662 C C . SER A 1 81 ? -22.564 -19.562 -13.553 1.00 77.50 81 SER A C 1
ATOM 664 O O . SER A 1 81 ? -21.507 -19.019 -13.879 1.00 77.50 81 SER A O 1
ATOM 666 N N . PHE A 1 82 ? -23.412 -20.053 -14.457 1.00 76.94 82 PHE A N 1
ATOM 667 C CA . PHE A 1 82 ? -23.229 -19.988 -15.906 1.00 76.94 82 PHE A CA 1
ATOM 668 C C . PHE A 1 82 ? -23.124 -18.547 -16.394 1.00 76.94 82 PHE A C 1
ATOM 670 O O . PHE A 1 82 ? -22.299 -18.271 -17.255 1.00 76.94 82 PHE A O 1
ATOM 677 N N . ASN A 1 83 ? -23.892 -17.617 -15.818 1.00 74.94 83 ASN A N 1
ATOM 678 C CA . ASN A 1 83 ? -23.784 -16.196 -16.161 1.00 74.94 83 ASN A CA 1
ATOM 679 C C . ASN A 1 83 ? -22.382 -15.643 -15.882 1.00 74.94 83 ASN A C 1
ATOM 681 O O . ASN A 1 83 ? -21.815 -14.952 -16.722 1.00 74.94 83 ASN A O 1
ATOM 685 N N . ARG A 1 84 ? -21.785 -15.989 -14.736 1.00 77.19 84 ARG A N 1
ATOM 686 C CA . ARG A 1 84 ? -20.418 -15.563 -14.409 1.00 77.19 84 ARG A CA 1
ATOM 687 C C . ARG A 1 84 ? -19.389 -16.193 -15.347 1.00 77.19 84 ARG A C 1
ATOM 689 O O . ARG A 1 84 ? -18.492 -15.495 -15.809 1.00 77.19 84 ARG A O 1
ATOM 696 N N . LEU A 1 85 ? -19.550 -17.476 -15.671 1.00 78.44 85 LEU A N 1
ATOM 697 C CA . LEU A 1 85 ? -18.685 -18.170 -16.627 1.00 78.44 85 LEU A CA 1
ATOM 698 C C . LEU A 1 85 ? -18.803 -17.586 -18.047 1.00 78.44 85 LEU A C 1
ATOM 700 O O . LEU A 1 85 ? -17.798 -17.431 -18.733 1.00 78.44 85 LEU A O 1
ATOM 704 N N . MET A 1 86 ? -20.015 -17.227 -18.474 1.00 79.44 86 MET A N 1
ATOM 705 C CA . MET A 1 86 ? -20.273 -16.559 -19.752 1.00 79.44 86 MET A CA 1
ATOM 706 C C . MET A 1 86 ? -19.618 -15.180 -19.812 1.00 79.44 86 MET A C 1
ATOM 708 O O . MET A 1 86 ? -18.932 -14.894 -20.785 1.00 79.44 86 MET A O 1
ATOM 712 N N . LEU A 1 87 ? -19.742 -14.367 -18.758 1.00 83.19 87 LEU A N 1
ATOM 713 C CA . LEU A 1 87 ? -19.077 -13.061 -18.682 1.00 83.19 87 LEU A CA 1
ATOM 714 C C . LEU A 1 87 ? -17.550 -13.193 -18.741 1.00 83.19 87 LEU A C 1
ATOM 716 O O . LEU A 1 87 ? -16.891 -12.463 -19.477 1.00 83.19 87 LEU A O 1
ATOM 720 N N . GLN A 1 88 ? -16.980 -14.158 -18.014 1.00 84.88 88 GLN A N 1
ATOM 721 C CA . GLN A 1 88 ? -15.544 -14.441 -18.079 1.00 84.88 88 GLN A CA 1
ATOM 722 C C . GLN A 1 88 ? -15.111 -14.892 -19.476 1.00 84.88 88 GLN A C 1
ATOM 724 O O . GLN A 1 88 ? -14.048 -14.489 -19.942 1.00 84.88 88 GLN A O 1
ATOM 729 N N . LYS A 1 89 ? -15.926 -15.710 -20.153 1.00 86.69 89 LYS A N 1
ATOM 730 C CA . LYS A 1 89 ? -15.681 -16.134 -21.534 1.00 86.69 89 LYS A CA 1
ATOM 731 C C . LYS A 1 89 ? -15.699 -14.938 -22.491 1.00 86.69 89 LYS A C 1
ATOM 733 O O . LYS A 1 89 ? -14.763 -14.807 -23.272 1.00 86.69 89 LYS A O 1
ATOM 738 N N . GLU A 1 90 ? -16.704 -14.068 -22.411 1.00 89.94 90 GLU A N 1
ATOM 739 C CA . GLU A 1 90 ? -16.803 -12.858 -23.241 1.00 89.94 90 GLU A CA 1
ATOM 740 C C . GLU A 1 90 ? -15.606 -11.922 -23.021 1.00 89.94 90 GLU A C 1
ATOM 742 O O . GLU A 1 90 ? -15.007 -11.435 -23.980 1.00 89.94 90 GLU A O 1
ATOM 747 N N . GLU A 1 91 ? -15.193 -11.721 -21.766 1.00 89.19 91 GLU A N 1
ATOM 748 C CA . GLU A 1 91 ? -13.999 -10.937 -21.436 1.00 89.19 91 GLU A CA 1
ATOM 749 C C . GLU A 1 91 ? -12.728 -11.564 -22.038 1.00 89.19 91 GLU A C 1
ATOM 751 O O . GLU A 1 91 ? -11.867 -10.864 -22.583 1.00 89.19 91 GLU A O 1
ATOM 756 N N . LEU A 1 92 ? -12.603 -12.894 -21.970 1.00 91.44 92 LEU A N 1
ATOM 757 C CA . LEU A 1 92 ? -11.473 -13.614 -22.555 1.00 91.44 92 LEU A CA 1
ATOM 758 C C . LEU A 1 92 ? -11.460 -13.510 -24.085 1.00 91.44 92 LEU A C 1
ATOM 760 O O . LEU A 1 92 ? -10.397 -13.312 -24.674 1.00 91.44 92 LEU A O 1
ATOM 764 N N . GLU A 1 93 ? -12.624 -13.615 -24.726 1.00 91.56 93 GLU A N 1
ATOM 765 C CA . GLU A 1 93 ? -12.787 -13.466 -26.174 1.00 91.56 93 GLU A CA 1
ATOM 766 C C . GLU A 1 93 ? -12.399 -12.054 -26.632 1.00 91.56 93 GLU A C 1
ATOM 768 O O . GLU A 1 93 ? -11.662 -11.907 -27.610 1.00 91.56 93 GLU A O 1
ATOM 773 N N . GLN A 1 94 ? -12.784 -11.014 -25.883 1.00 91.31 94 GLN A N 1
ATOM 774 C CA . GLN A 1 94 ? -12.357 -9.636 -26.150 1.00 91.31 94 GLN A CA 1
ATOM 775 C C . GLN A 1 94 ? -10.835 -9.468 -26.032 1.00 91.31 94 GLN A C 1
ATOM 777 O O . GLN A 1 94 ? -10.203 -8.878 -26.913 1.00 91.31 94 GLN A O 1
ATOM 782 N N . LYS A 1 95 ? -10.220 -10.024 -24.978 1.00 90.62 95 LYS A N 1
ATOM 783 C CA . LYS A 1 95 ? -8.756 -10.001 -24.802 1.00 90.62 95 LYS A CA 1
ATOM 784 C C . LYS A 1 95 ? -8.037 -10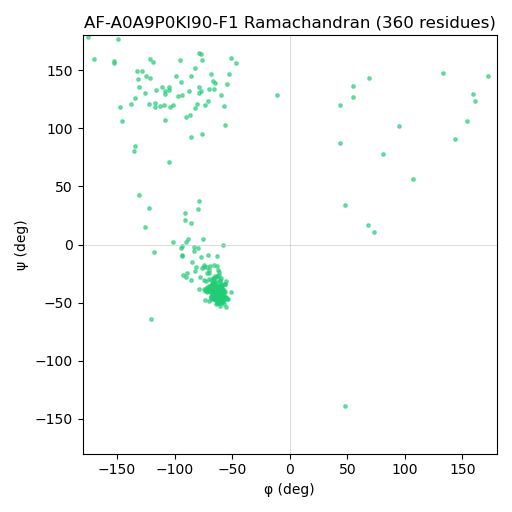.747 -25.925 1.00 90.62 95 LYS A C 1
ATOM 786 O O . LYS A 1 95 ? -7.012 -10.271 -26.414 1.00 90.62 95 LYS A O 1
ATOM 791 N N . HIS A 1 96 ? -8.572 -11.889 -26.354 1.00 90.31 96 HIS A N 1
ATOM 792 C CA . HIS A 1 96 ? -8.023 -12.663 -27.464 1.00 90.31 96 HIS A CA 1
ATOM 793 C C . HIS A 1 96 ? -8.064 -11.874 -28.778 1.00 90.31 96 HIS A C 1
ATOM 795 O O . HIS A 1 96 ? -7.055 -11.801 -29.479 1.00 90.31 96 HIS A O 1
ATOM 801 N N . LEU A 1 97 ? -9.190 -11.219 -29.074 1.00 92.00 97 LEU A N 1
ATOM 802 C CA . LEU A 1 97 ? -9.337 -10.395 -30.273 1.00 92.00 97 LEU A CA 1
ATOM 803 C C . LEU A 1 97 ? -8.357 -9.211 -30.277 1.00 92.00 97 LEU A C 1
ATOM 805 O O . LEU A 1 97 ? -7.721 -8.932 -31.293 1.00 92.00 97 LEU A O 1
ATOM 809 N N . HIS A 1 98 ? -8.175 -8.555 -29.129 1.00 92.94 98 HIS A N 1
ATOM 810 C CA . HIS A 1 98 ? -7.207 -7.469 -28.993 1.00 92.94 98 HIS A CA 1
ATOM 811 C C . HIS A 1 98 ? -5.764 -7.941 -29.225 1.00 92.94 98 HIS A C 1
ATOM 813 O O . HIS A 1 98 ? -5.002 -7.292 -29.943 1.00 92.94 98 HIS A O 1
ATOM 819 N N . LEU A 1 99 ? -5.394 -9.100 -28.670 1.00 91.75 99 LEU A N 1
ATOM 820 C CA . LEU A 1 99 ? -4.078 -9.698 -28.899 1.00 91.75 99 LEU A CA 1
ATOM 821 C C . LEU A 1 99 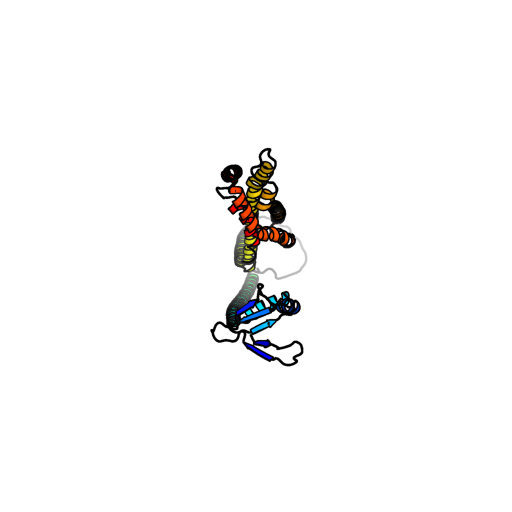? -3.848 -10.034 -30.374 1.00 91.75 99 LEU A C 1
ATOM 823 O O . LEU A 1 99 ? -2.765 -9.763 -30.889 1.00 91.75 99 LEU A O 1
ATOM 827 N N . LEU A 1 100 ? -4.854 -10.571 -31.069 1.00 91.75 100 LEU A N 1
ATOM 828 C CA . LEU A 1 100 ? -4.758 -10.830 -32.508 1.00 91.75 100 LEU A CA 1
ATOM 829 C C . LEU A 1 100 ? -4.481 -9.546 -33.297 1.00 91.75 100 LEU A C 1
ATOM 831 O O . LEU A 1 100 ? -3.589 -9.536 -34.146 1.00 91.75 100 LEU A O 1
ATOM 835 N N . GLN A 1 101 ? -5.171 -8.452 -32.968 1.00 93.31 101 GLN A N 1
ATOM 836 C CA . GLN A 1 101 ? -4.950 -7.154 -33.607 1.00 93.31 101 GLN A CA 1
ATOM 837 C C . GLN A 1 101 ? -3.525 -6.627 -33.373 1.00 93.31 101 GLN A C 1
ATOM 839 O O . GLN A 1 101 ? -2.888 -6.127 -34.304 1.00 93.31 101 GLN A O 1
ATOM 844 N N . ILE A 1 102 ? -2.993 -6.774 -32.153 1.00 91.69 102 ILE A N 1
ATOM 845 C CA . ILE A 1 102 ? -1.601 -6.410 -31.844 1.00 91.69 102 ILE A CA 1
ATOM 846 C C . ILE A 1 102 ? -0.642 -7.242 -32.696 1.00 91.69 102 ILE A C 1
ATOM 848 O O . ILE A 1 102 ? 0.215 -6.673 -33.371 1.00 91.69 102 ILE A O 1
ATOM 852 N N . VAL A 1 103 ? -0.810 -8.566 -32.725 1.00 93.44 103 VAL A N 1
ATOM 853 C CA . VAL A 1 103 ? 0.063 -9.475 -33.486 1.00 93.44 103 VAL A CA 1
ATOM 854 C C . VAL A 1 103 ? 0.053 -9.142 -34.980 1.00 93.44 103 VAL A C 1
ATOM 856 O O . VAL A 1 103 ? 1.105 -9.137 -35.623 1.00 93.44 103 VAL A O 1
ATOM 859 N N . GLU A 1 104 ? -1.108 -8.823 -35.549 1.00 92.31 104 GLU A N 1
ATOM 860 C CA . GLU A 1 104 ? -1.221 -8.421 -36.953 1.00 92.31 104 GLU A CA 1
ATOM 861 C C . GLU A 1 104 ? -0.529 -7.074 -37.226 1.00 92.31 104 GLU A C 1
ATOM 863 O O . GLU A 1 104 ? 0.205 -6.928 -38.213 1.00 92.31 104 GLU A O 1
ATOM 868 N N . SER A 1 105 ? -0.665 -6.112 -36.309 1.00 90.88 105 SER A N 1
ATOM 869 C CA . SER A 1 105 ? 0.033 -4.823 -36.394 1.00 90.88 105 SER A CA 1
ATOM 870 C C . SER A 1 105 ? 1.559 -4.965 -36.277 1.00 90.88 105 SER A C 1
ATOM 872 O O . SER A 1 105 ? 2.305 -4.350 -37.038 1.00 90.88 105 SER A O 1
ATOM 874 N N . GLU A 1 106 ? 2.055 -5.842 -35.399 1.00 89.75 106 GLU A N 1
ATOM 875 C CA . GLU A 1 106 ? 3.490 -6.112 -35.278 1.00 89.75 106 GLU A CA 1
ATOM 876 C C . GLU A 1 106 ? 4.034 -6.833 -36.515 1.00 89.75 106 GLU A C 1
ATOM 878 O O . GLU A 1 106 ? 5.127 -6.518 -36.996 1.00 89.75 106 GLU A O 1
ATOM 883 N N . LYS A 1 107 ? 3.268 -7.778 -37.075 1.00 91.88 107 LYS A N 1
ATOM 884 C CA . LYS A 1 107 ? 3.645 -8.500 -38.297 1.00 91.88 107 LYS A CA 1
ATOM 885 C C . LYS A 1 107 ? 3.774 -7.552 -39.488 1.00 91.88 107 LYS A C 1
ATOM 887 O O . LYS A 1 107 ? 4.754 -7.643 -40.230 1.00 91.88 107 LYS A O 1
ATOM 892 N N . THR A 1 108 ? 2.822 -6.635 -39.658 1.00 91.31 108 THR A N 1
ATOM 893 C CA . THR A 1 108 ? 2.858 -5.629 -40.733 1.00 91.31 108 THR A CA 1
ATOM 894 C C . THR A 1 108 ? 4.003 -4.636 -40.540 1.00 91.31 108 THR A C 1
ATOM 896 O O . THR A 1 108 ? 4.753 -4.392 -41.487 1.00 91.31 108 THR A O 1
ATOM 899 N N . ALA A 1 109 ? 4.230 -4.148 -39.317 1.00 91.81 109 ALA A N 1
ATOM 900 C CA . ALA A 1 109 ? 5.362 -3.275 -39.006 1.00 91.81 109 ALA A CA 1
ATOM 901 C C . ALA A 1 109 ? 6.713 -3.955 -39.286 1.00 91.81 109 ALA A C 1
ATOM 903 O O . ALA A 1 109 ? 7.585 -3.382 -39.942 1.00 91.81 109 ALA A O 1
ATOM 904 N N . LYS A 1 110 ? 6.886 -5.212 -38.854 1.00 93.31 110 LYS A N 1
ATOM 905 C CA . LYS A 1 110 ? 8.094 -6.000 -39.137 1.00 93.31 110 LYS A CA 1
ATOM 906 C C . LYS A 1 110 ? 8.329 -6.157 -40.638 1.00 93.31 110 LYS A C 1
ATOM 908 O O . LYS A 1 110 ? 9.467 -6.031 -41.094 1.00 93.31 110 LYS A O 1
ATOM 913 N N . TRP A 1 111 ? 7.273 -6.438 -41.399 1.00 93.94 111 TRP A N 1
ATOM 914 C CA . TRP A 1 111 ? 7.366 -6.574 -42.849 1.00 93.94 111 TRP A CA 1
ATOM 915 C C . TRP A 1 111 ? 7.829 -5.262 -43.503 1.00 93.94 111 TRP A C 1
ATOM 917 O O . TRP A 1 111 ? 8.803 -5.273 -44.254 1.00 93.94 111 TRP A O 1
ATOM 927 N N . GLN A 1 112 ? 7.242 -4.124 -43.118 1.00 91.88 112 GLN A N 1
ATOM 928 C CA . GLN A 1 112 ? 7.649 -2.799 -43.606 1.00 91.88 112 GLN A CA 1
ATOM 929 C C . GLN A 1 112 ? 9.113 -2.474 -43.283 1.00 91.88 112 GLN A C 1
ATOM 931 O O . GLN A 1 112 ? 9.849 -2.006 -44.151 1.00 91.88 112 GLN A O 1
ATOM 936 N N . TYR A 1 113 ? 9.575 -2.760 -42.061 1.00 90.75 113 TYR A N 1
ATOM 937 C CA . TYR A 1 113 ? 10.982 -2.555 -41.704 1.00 90.75 113 TYR A CA 1
ATOM 938 C C . TYR A 1 113 ? 11.926 -3.435 -42.519 1.00 90.75 113 TYR A C 1
ATOM 940 O O . TYR A 1 113 ? 13.012 -2.988 -42.886 1.00 90.75 113 TYR A O 1
ATOM 948 N N . THR A 1 114 ? 11.515 -4.667 -42.823 1.00 91.38 114 THR A N 1
ATOM 949 C CA . THR A 1 114 ? 12.310 -5.587 -43.644 1.00 91.38 114 THR A CA 1
ATOM 950 C C . THR A 1 114 ? 12.456 -5.034 -45.059 1.00 91.38 114 THR A C 1
ATOM 952 O O . THR A 1 114 ? 13.578 -4.915 -45.548 1.00 91.38 114 THR A O 1
ATOM 955 N N . GLN A 1 115 ? 11.354 -4.576 -45.659 1.00 94.38 115 GLN A N 1
ATOM 956 C CA . GLN A 1 115 ? 11.367 -3.949 -46.979 1.00 94.38 115 GLN A CA 1
ATOM 957 C C . GLN A 1 115 ? 12.261 -2.697 -47.014 1.00 94.38 115 GLN A C 1
ATOM 959 O O . GLN A 1 115 ? 13.109 -2.565 -47.893 1.00 94.38 115 GLN A O 1
ATOM 964 N N . GLN A 1 116 ? 12.160 -1.816 -46.013 1.00 91.81 116 GLN A N 1
ATOM 965 C CA . GLN A 1 116 ? 13.034 -0.638 -45.914 1.00 91.81 116 GLN A CA 1
ATOM 966 C C . GLN A 1 116 ? 14.519 -1.010 -45.798 1.00 91.81 116 GLN A C 1
ATOM 968 O O . GLN A 1 116 ? 15.379 -0.336 -46.367 1.00 91.81 116 GLN A O 1
ATOM 973 N N . CYS A 1 117 ? 14.846 -2.078 -45.064 1.00 88.12 117 CYS A N 1
ATOM 974 C CA . CYS A 1 117 ? 16.223 -2.564 -44.971 1.00 88.12 117 CYS A CA 1
ATOM 975 C C . CYS A 1 117 ? 16.741 -3.059 -46.326 1.00 88.12 117 CYS A C 1
ATOM 977 O O . CYS A 1 117 ? 17.893 -2.787 -46.671 1.00 88.12 117 CYS A O 1
ATOM 979 N N . GLU A 1 118 ? 15.907 -3.764 -47.092 1.00 93.69 118 GLU A N 1
ATOM 980 C CA . GLU A 1 118 ? 16.247 -4.249 -48.431 1.00 93.69 118 GLU A CA 1
ATOM 981 C C . GLU A 1 118 ? 16.461 -3.093 -49.412 1.00 93.69 118 GLU A C 1
ATOM 983 O O . GLU A 1 118 ? 17.495 -3.047 -50.080 1.00 93.69 118 GLU A O 1
ATOM 988 N N . GLU A 1 119 ? 15.560 -2.108 -49.433 1.00 93.38 119 GLU A N 1
ATOM 989 C CA . GLU A 1 119 ? 15.684 -0.906 -50.266 1.00 93.38 119 GLU A CA 1
ATOM 990 C C . GLU A 1 119 ? 16.984 -0.149 -49.958 1.00 93.38 119 GLU A C 1
ATOM 992 O O . GLU A 1 119 ? 17.796 0.102 -50.853 1.00 93.38 119 GLU A O 1
ATOM 997 N N . LEU A 1 120 ? 17.270 0.113 -48.678 1.00 90.62 120 LEU A N 1
ATOM 998 C CA . LEU A 1 120 ? 18.522 0.755 -48.266 1.00 90.62 120 LEU A CA 1
ATOM 999 C C . LEU A 1 120 ? 19.757 -0.076 -48.642 1.00 90.62 120 LEU A C 1
ATOM 1001 O O . LEU A 1 120 ? 20.786 0.484 -49.028 1.00 90.62 120 LEU A O 1
ATOM 1005 N N . ALA A 1 121 ? 19.681 -1.406 -48.563 1.00 92.12 121 ALA A N 1
ATOM 1006 C CA . ALA A 1 121 ? 20.773 -2.277 -48.984 1.00 92.12 121 ALA A CA 1
ATOM 1007 C C . ALA A 1 121 ? 21.012 -2.207 -50.502 1.00 92.12 121 ALA A C 1
ATOM 1009 O O . ALA A 1 121 ? 22.170 -2.225 -50.935 1.00 92.12 121 ALA A O 1
ATOM 1010 N N . THR A 1 122 ? 19.952 -2.103 -51.312 1.00 93.69 122 THR A N 1
ATOM 1011 C CA . THR A 1 122 ? 20.079 -1.902 -52.765 1.00 93.69 122 THR A CA 1
ATOM 1012 C C . THR A 1 122 ? 20.684 -0.542 -53.103 1.00 93.69 122 THR A C 1
ATOM 1014 O O . THR A 1 122 ? 21.612 -0.479 -53.911 1.00 93.69 122 THR A O 1
ATOM 1017 N N . GLU A 1 123 ? 20.277 0.519 -52.405 1.00 92.88 123 GLU A N 1
ATOM 1018 C CA . GLU A 1 123 ? 20.818 1.866 -52.597 1.00 92.88 123 GLU A CA 1
ATOM 1019 C C . GLU A 1 123 ? 22.310 1.925 -52.238 1.00 92.88 123 GLU A C 1
ATOM 1021 O O . GLU A 1 123 ? 23.131 2.434 -53.001 1.00 92.88 123 GLU A O 1
ATOM 1026 N N . ILE A 1 124 ? 22.711 1.296 -51.126 1.00 90.31 124 ILE A N 1
ATOM 1027 C CA . ILE A 1 124 ? 24.127 1.178 -50.747 1.00 90.31 124 ILE A CA 1
ATOM 1028 C C . ILE A 1 124 ? 24.932 0.449 -51.830 1.00 90.31 124 ILE A C 1
ATOM 1030 O O . ILE A 1 124 ? 26.064 0.846 -52.122 1.00 90.31 124 ILE A O 1
ATOM 1034 N N . LYS A 1 125 ? 24.389 -0.622 -52.426 1.00 92.50 125 LYS A N 1
ATOM 1035 C CA . LYS A 1 125 ? 25.062 -1.334 -53.525 1.00 92.50 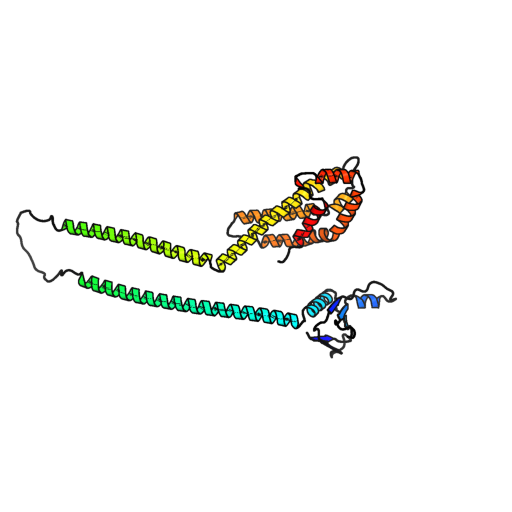125 LYS A CA 1
ATOM 1036 C C . LYS A 1 125 ? 25.227 -0.435 -54.751 1.00 92.50 125 LYS A C 1
ATOM 1038 O O . LYS A 1 125 ? 26.316 -0.418 -55.324 1.00 92.50 125 LYS A O 1
ATOM 1043 N N . LYS A 1 126 ? 24.196 0.333 -55.112 1.00 93.31 126 LYS A N 1
ATOM 1044 C CA . LYS A 1 126 ? 24.225 1.263 -56.247 1.00 93.31 126 LYS A CA 1
ATOM 1045 C C . LYS A 1 126 ? 25.256 2.375 -56.045 1.00 93.31 126 LYS A C 1
ATOM 1047 O O . LYS A 1 126 ? 26.152 2.527 -56.869 1.00 93.31 126 LYS A O 1
ATOM 1052 N N . LEU A 1 127 ? 25.225 3.045 -54.894 1.00 88.69 127 LEU A N 1
ATOM 1053 C CA . LEU A 1 127 ? 26.187 4.096 -54.546 1.00 88.69 127 LEU A CA 1
ATOM 1054 C C . LEU A 1 127 ? 27.631 3.576 -54.514 1.00 88.69 127 LEU A C 1
ATOM 1056 O O . LEU A 1 127 ? 28.561 4.268 -54.923 1.00 88.69 127 LEU A O 1
ATOM 1060 N N . ARG A 1 128 ? 27.851 2.333 -54.060 1.00 90.38 128 ARG A N 1
ATOM 1061 C CA . ARG A 1 128 ? 29.175 1.690 -54.132 1.00 90.38 128 ARG A CA 1
ATOM 1062 C C . ARG A 1 128 ? 29.624 1.450 -55.573 1.00 90.38 128 ARG A C 1
ATOM 1064 O O . ARG A 1 128 ? 30.806 1.630 -55.854 1.00 90.38 128 ARG A O 1
ATOM 1071 N N . ALA A 1 129 ? 28.720 1.049 -56.464 1.00 88.31 129 ALA A N 1
ATOM 1072 C CA . ALA A 1 129 ? 29.029 0.864 -57.880 1.00 88.31 129 ALA A CA 1
ATOM 1073 C C . ALA A 1 129 ? 29.374 2.199 -58.564 1.00 88.31 129 ALA A C 1
ATOM 1075 O O . ALA A 1 129 ? 30.385 2.271 -59.260 1.00 88.31 129 ALA A O 1
ATOM 1076 N N . GLU A 1 130 ? 28.614 3.261 -58.285 1.00 88.38 130 GLU A N 1
ATOM 1077 C CA . GLU A 1 130 ? 28.879 4.619 -58.788 1.00 88.38 130 GLU A CA 1
ATOM 1078 C C . GLU A 1 130 ? 30.212 5.180 -58.270 1.00 88.38 130 GLU A C 1
ATOM 1080 O O . GLU A 1 130 ? 31.003 5.746 -59.023 1.00 88.38 130 GLU A O 1
ATOM 1085 N N . LEU A 1 131 ? 30.538 4.959 -56.992 1.00 79.44 131 LEU A N 1
ATOM 1086 C CA . LEU A 1 131 ? 31.849 5.331 -56.451 1.00 79.44 131 LEU A CA 1
ATOM 1087 C C . LEU A 1 131 ? 32.998 4.582 -57.139 1.00 79.44 131 LEU A C 1
ATOM 1089 O O . LEU A 1 131 ? 34.077 5.145 -57.328 1.00 79.44 131 LEU A O 1
ATOM 1093 N N . LEU A 1 132 ? 32.794 3.315 -57.507 1.00 82.00 132 LEU A N 1
ATOM 1094 C CA . LEU A 1 132 ? 33.798 2.528 -58.223 1.00 82.00 132 LEU A CA 1
ATOM 1095 C C . LEU A 1 132 ? 33.973 2.987 -59.676 1.00 82.00 132 LEU A C 1
ATOM 1097 O O . LEU A 1 132 ? 35.109 2.979 -60.156 1.00 82.00 132 LEU A O 1
ATOM 1101 N N . SER A 1 133 ? 32.902 3.392 -60.368 1.00 82.06 133 SER A N 1
ATOM 1102 C CA . SER A 1 133 ? 32.996 3.944 -61.726 1.00 82.06 133 SER A CA 1
ATOM 1103 C C . SER A 1 133 ? 33.685 5.306 -61.727 1.00 82.06 133 SER A C 1
ATOM 1105 O O . SER A 1 133 ? 34.661 5.481 -62.453 1.00 82.06 133 SER A O 1
ATOM 1107 N N . LEU A 1 134 ? 33.291 6.210 -60.824 1.00 77.50 134 LEU A N 1
ATOM 1108 C CA . LEU A 1 134 ? 33.932 7.521 -60.664 1.00 77.50 134 LEU A CA 1
ATOM 1109 C C . LEU A 1 134 ? 35.419 7.386 -60.306 1.00 77.50 134 LEU A C 1
ATOM 1111 O O . LEU A 1 134 ? 36.267 8.086 -60.850 1.00 77.50 134 LEU A O 1
ATOM 1115 N N . LYS A 1 135 ? 35.781 6.425 -59.446 1.00 76.38 135 LYS A N 1
ATOM 1116 C CA . LYS A 1 135 ? 37.190 6.148 -59.117 1.00 76.38 135 LYS A CA 1
ATOM 1117 C C . LYS A 1 135 ? 37.996 5.618 -60.311 1.00 76.38 135 LYS A C 1
ATOM 1119 O O . LYS A 1 135 ? 39.211 5.810 -60.346 1.00 76.38 135 LYS A O 1
ATOM 1124 N N . LYS A 1 136 ? 37.359 4.923 -61.260 1.00 75.44 136 LYS A N 1
ATOM 1125 C CA . LYS A 1 136 ? 38.012 4.484 -62.504 1.00 75.44 136 LYS A CA 1
ATOM 1126 C C . LYS A 1 136 ? 38.209 5.643 -63.479 1.00 75.44 136 LYS A C 1
ATOM 1128 O O . LYS A 1 136 ? 39.268 5.695 -64.093 1.00 75.44 136 LYS A O 1
ATOM 1133 N N . GLU A 1 137 ? 37.251 6.563 -63.579 1.00 67.81 137 GLU A N 1
ATOM 1134 C CA . GLU A 1 137 ? 37.384 7.786 -64.390 1.00 67.81 137 GLU A CA 1
ATOM 1135 C C . GLU A 1 137 ? 38.477 8.723 -63.859 1.00 67.81 137 GLU A C 1
ATOM 1137 O O . GLU A 1 137 ? 39.219 9.313 -64.635 1.00 67.81 137 GLU A O 1
ATOM 1142 N N . TRP A 1 138 ? 38.646 8.801 -62.537 1.00 51.84 138 TRP A N 1
ATOM 1143 C CA . TRP A 1 138 ? 39.622 9.677 -61.876 1.00 51.84 138 TRP A CA 1
ATOM 1144 C C . TRP A 1 138 ? 41.043 9.097 -61.729 1.00 51.84 138 TRP A C 1
ATOM 1146 O O . TRP A 1 138 ? 41.825 9.592 -60.917 1.00 51.84 138 TRP A O 1
ATOM 1156 N N . LYS A 1 139 ? 41.426 8.062 -62.489 1.00 47.62 139 LYS A N 1
ATOM 1157 C CA . LYS A 1 139 ? 42.836 7.631 -62.578 1.00 47.62 139 LYS A CA 1
ATOM 1158 C C . LYS A 1 139 ? 43.558 8.439 -63.671 1.00 47.62 139 LYS A C 1
ATOM 1160 O O . LYS A 1 139 ? 43.285 8.195 -64.845 1.00 47.62 139 LYS A O 1
ATOM 1165 N N . PRO A 1 140 ? 44.516 9.332 -63.348 1.00 48.34 140 PRO A N 1
ATOM 1166 C CA . PRO A 1 140 ? 45.380 9.922 -64.365 1.00 48.34 140 PRO A CA 1
ATOM 1167 C C . PRO A 1 140 ? 46.285 8.832 -64.955 1.00 48.34 140 PRO A C 1
ATOM 1169 O O . PRO A 1 140 ? 46.768 7.960 -64.227 1.00 48.34 140 PRO A O 1
ATOM 1172 N N . LEU A 1 141 ? 46.521 8.879 -66.268 1.00 43.88 141 LEU A N 1
ATOM 1173 C CA . LEU A 1 141 ? 47.496 8.038 -66.962 1.00 43.88 141 LEU A CA 1
ATOM 1174 C C . LEU A 1 141 ? 48.890 8.210 -66.328 1.00 43.88 141 LEU A C 1
ATOM 1176 O O . LEU A 1 141 ? 49.595 9.171 -66.617 1.00 43.88 141 LEU A O 1
ATOM 1180 N N . SER A 1 142 ? 49.326 7.250 -65.515 1.00 44.28 142 SER A N 1
ATOM 1181 C CA . SER A 1 142 ? 50.738 7.088 -65.160 1.00 44.28 142 SER A CA 1
ATOM 1182 C C . SER A 1 142 ? 51.140 5.619 -65.272 1.00 44.28 142 SER A C 1
ATOM 1184 O O . SER A 1 142 ? 51.059 4.864 -64.305 1.00 44.28 142 SER A O 1
ATOM 1186 N N . HIS A 1 143 ? 51.495 5.206 -66.488 1.00 42.16 143 HIS A N 1
ATOM 1187 C CA . HIS A 1 143 ? 52.750 4.514 -66.811 1.00 42.16 143 HIS A CA 1
ATOM 1188 C C . HIS A 1 143 ? 52.646 3.778 -68.147 1.00 42.16 143 HIS A C 1
ATOM 1190 O O . HIS A 1 143 ? 51.848 2.857 -68.298 1.00 42.16 143 HIS A O 1
ATOM 1196 N N . HIS A 1 144 ? 53.555 4.108 -69.064 1.00 36.00 144 HIS A N 1
ATOM 1197 C CA . HIS A 1 144 ? 54.091 3.127 -69.996 1.00 36.00 144 HIS A CA 1
ATOM 1198 C C . HIS A 1 144 ? 55.606 3.323 -70.136 1.00 36.00 144 HIS A C 1
ATOM 1200 O O . HIS A 1 144 ? 56.036 4.385 -70.566 1.00 36.00 144 HIS A O 1
ATOM 1206 N N . GLN A 1 145 ? 56.335 2.246 -69.799 1.00 37.56 145 GLN A N 1
ATOM 1207 C CA . GLN A 1 145 ? 57.667 1.834 -70.290 1.00 37.56 145 GLN A CA 1
ATOM 1208 C C . GLN A 1 145 ? 58.874 2.709 -69.886 1.00 37.56 145 GLN A C 1
ATOM 1210 O O . GLN A 1 145 ? 58.775 3.919 -69.797 1.00 37.56 145 GLN A O 1
ATOM 1215 N N . SER A 1 146 ? 60.075 2.198 -69.608 1.00 33.72 146 SER A N 1
ATOM 1216 C CA . SER A 1 146 ? 60.652 0.846 -69.614 1.00 33.72 146 SER A CA 1
ATOM 1217 C C . SER A 1 146 ? 62.040 0.919 -68.954 1.00 33.72 146 SER A C 1
ATOM 1219 O O . SER A 1 146 ? 62.659 1.977 -68.898 1.00 33.72 146 SER A O 1
ATOM 1221 N N . SER A 1 147 ? 62.529 -0.225 -68.484 1.00 41.38 147 SER A N 1
ATOM 1222 C CA . SER A 1 147 ? 63.885 -0.475 -67.984 1.00 41.38 147 SER A CA 1
ATOM 1223 C C . SER A 1 147 ? 65.013 -0.055 -68.940 1.00 41.38 147 SER A C 1
ATOM 1225 O O . SER A 1 147 ? 64.902 -0.307 -70.138 1.00 41.38 147 SER A O 1
ATOM 1227 N N . GLY A 1 148 ? 66.151 0.400 -68.396 1.00 32.09 148 GLY A N 1
ATOM 1228 C CA . GLY A 1 148 ? 67.443 0.363 -69.097 1.00 32.09 148 GLY A CA 1
ATOM 1229 C C . GLY A 1 148 ? 68.470 1.419 -68.661 1.00 32.09 148 GLY A C 1
ATOM 1230 O O . GLY A 1 148 ? 68.348 2.571 -69.033 1.00 32.09 148 GLY A O 1
ATOM 1231 N N . SER A 1 149 ? 69.492 0.980 -67.916 1.00 32.72 149 SER A N 1
ATOM 1232 C CA . SER A 1 149 ? 70.918 1.365 -68.019 1.00 32.72 149 SER A CA 1
ATOM 1233 C C . SER A 1 149 ? 71.359 2.840 -68.205 1.00 32.72 149 SER A C 1
ATOM 1235 O O . SER A 1 149 ? 71.206 3.412 -69.274 1.00 32.72 149 SER A O 1
ATOM 1237 N N . LEU A 1 150 ? 72.145 3.300 -67.215 1.00 34.19 150 LEU A N 1
ATOM 123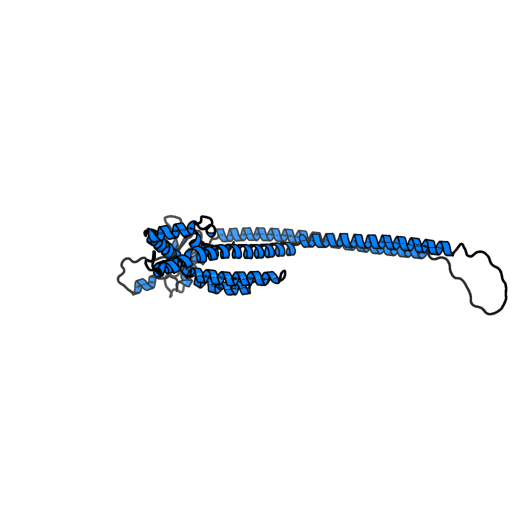8 C CA . LEU A 1 150 ? 73.404 4.079 -67.276 1.00 34.19 150 LEU A CA 1
ATOM 1239 C C . LEU A 1 150 ? 73.485 5.417 -68.053 1.00 34.19 150 LEU A C 1
ATOM 1241 O O . LEU A 1 150 ? 73.356 5.462 -69.270 1.00 34.19 150 LEU A O 1
ATOM 1245 N N . SER A 1 151 ? 73.959 6.443 -67.328 1.00 29.92 151 SER A N 1
ATOM 1246 C CA . SER A 1 151 ? 74.985 7.451 -67.689 1.00 29.92 151 SER A CA 1
ATOM 1247 C C . SER A 1 151 ? 74.627 8.915 -67.378 1.00 29.92 151 SER A C 1
ATOM 1249 O O . SER A 1 151 ? 73.476 9.328 -67.324 1.00 29.92 151 SER A O 1
ATOM 1251 N N . SER A 1 152 ? 75.699 9.642 -67.068 1.00 34.50 152 SER A N 1
ATOM 1252 C CA . SER A 1 152 ? 75.871 11.025 -66.612 1.00 34.50 152 SER A CA 1
ATOM 1253 C C . SER A 1 152 ? 75.092 12.120 -67.350 1.00 34.50 152 SER A C 1
ATOM 1255 O O . SER A 1 152 ? 74.905 12.009 -68.554 1.00 34.50 152 SER A O 1
ATOM 1257 N N . VAL A 1 153 ? 74.846 13.259 -66.680 1.00 30.69 153 VAL A N 1
ATOM 1258 C CA . VAL A 1 153 ? 75.472 14.580 -66.967 1.00 30.69 153 VAL A CA 1
ATOM 1259 C C . VAL A 1 153 ? 74.817 15.703 -66.128 1.00 30.69 153 VAL A C 1
ATOM 1261 O O . VAL A 1 153 ? 73.631 15.675 -65.819 1.00 30.69 153 VAL A O 1
ATOM 1264 N N . GLN A 1 154 ? 75.663 16.661 -65.735 1.00 34.84 154 GLN A N 1
ATOM 1265 C CA . GLN A 1 154 ? 75.420 17.968 -65.101 1.00 34.84 154 GLN A CA 1
ATOM 1266 C C . GLN A 1 154 ? 74.390 18.888 -65.793 1.00 34.84 154 GLN A C 1
ATOM 1268 O O . GLN A 1 154 ? 74.217 18.839 -67.004 1.00 34.84 154 GLN A O 1
ATOM 1273 N N . GLY A 1 155 ? 73.871 19.862 -65.030 1.00 30.44 155 GLY A N 1
ATOM 1274 C CA . GLY A 1 155 ? 73.311 21.130 -65.539 1.00 30.44 155 GLY A CA 1
ATOM 1275 C C . GLY A 1 155 ? 72.097 21.593 -64.726 1.00 30.44 155 GLY A C 1
ATOM 1276 O O . GLY A 1 155 ? 71.023 21.028 -64.852 1.00 30.44 155 GLY A O 1
ATOM 1277 N N . THR A 1 156 ? 72.270 22.404 -63.679 1.00 32.47 156 THR A N 1
ATOM 1278 C CA . THR A 1 156 ? 72.081 23.874 -63.650 1.00 32.47 156 THR A CA 1
ATOM 1279 C C . THR A 1 156 ? 70.718 24.408 -64.107 1.00 32.47 156 THR A C 1
ATOM 1281 O O . THR A 1 156 ? 70.243 24.104 -65.193 1.00 32.47 156 THR A O 1
ATOM 1284 N N . SER A 1 157 ? 70.239 25.378 -63.319 1.00 30.75 157 SER A N 1
ATOM 1285 C CA . SER A 1 157 ? 69.236 26.423 -63.584 1.00 30.75 157 SER A CA 1
ATOM 1286 C C . SER A 1 157 ? 67.769 26.169 -63.190 1.00 30.75 157 SER A C 1
ATOM 1288 O O . SER A 1 157 ? 66.984 25.489 -63.837 1.00 30.75 157 SER A O 1
ATOM 1290 N N . SER A 1 158 ? 67.447 26.806 -62.062 1.00 42.28 158 SER A N 1
ATOM 1291 C CA . SER A 1 158 ? 66.224 27.532 -61.719 1.00 42.28 158 SER A CA 1
ATOM 1292 C C . SER A 1 158 ? 65.232 27.836 -62.848 1.00 42.28 158 SER A C 1
ATOM 1294 O O . SER A 1 158 ? 65.584 28.537 -63.793 1.00 42.28 158 SER A O 1
ATOM 1296 N N . ALA A 1 159 ? 63.966 27.476 -62.628 1.00 39.66 159 ALA A N 1
ATOM 1297 C CA . ALA A 1 159 ? 62.793 28.366 -62.624 1.00 39.66 159 ALA A CA 1
ATOM 1298 C C . ALA A 1 159 ? 61.521 27.532 -62.849 1.00 39.66 159 ALA A C 1
ATOM 1300 O O . ALA A 1 159 ? 61.441 26.767 -63.802 1.00 39.66 159 ALA A O 1
ATOM 1301 N N . GLY A 1 160 ? 60.508 27.707 -61.993 1.00 39.59 160 GLY A N 1
ATOM 1302 C CA . GLY A 1 160 ? 59.152 27.208 -62.262 1.00 39.59 160 GLY A CA 1
ATOM 1303 C C . GLY A 1 160 ? 58.699 25.994 -61.444 1.00 39.59 160 GLY A C 1
ATOM 1304 O O . GLY A 1 160 ? 58.265 25.001 -62.009 1.00 39.59 160 GLY A O 1
ATOM 1305 N N . MET A 1 161 ? 58.725 26.076 -60.110 1.00 40.03 161 MET A N 1
ATOM 1306 C CA . MET A 1 161 ? 58.014 25.120 -59.234 1.00 40.03 161 MET A CA 1
ATOM 1307 C C . MET A 1 161 ? 57.014 25.805 -58.292 1.00 40.03 161 MET A C 1
ATOM 1309 O O . MET A 1 161 ? 56.757 25.334 -57.192 1.00 40.03 161 MET A O 1
ATOM 1313 N N . THR A 1 162 ? 56.411 26.921 -58.704 1.00 44.22 162 THR A N 1
ATOM 1314 C CA . THR A 1 162 ? 55.405 27.625 -57.886 1.00 44.22 162 THR A CA 1
ATOM 1315 C C . THR A 1 162 ? 53.956 27.222 -58.198 1.00 44.22 162 THR A C 1
ATOM 1317 O O . THR A 1 162 ? 53.063 27.569 -57.436 1.00 44.22 162 THR A O 1
ATOM 1320 N N . GLY A 1 163 ? 53.700 26.448 -59.263 1.00 45.72 163 GLY A N 1
ATOM 1321 C CA . GLY A 1 163 ? 52.335 26.093 -59.693 1.00 45.72 163 GLY A CA 1
ATOM 1322 C C . GLY A 1 163 ? 51.759 24.778 -59.144 1.00 45.72 163 GLY A C 1
ATOM 1323 O O . GLY A 1 163 ? 50.545 24.651 -59.030 1.00 45.72 163 GLY A O 1
ATOM 1324 N N . GLN A 1 164 ? 52.592 23.792 -58.785 1.00 44.56 164 GLN A N 1
ATOM 1325 C CA . GLN A 1 164 ? 52.112 22.460 -58.363 1.00 44.56 164 GLN A CA 1
ATOM 1326 C C . GLN A 1 164 ? 51.855 22.335 -56.853 1.00 44.56 164 GLN A C 1
ATOM 1328 O O . GLN A 1 164 ? 50.968 21.586 -56.451 1.00 44.56 164 GLN A O 1
ATOM 1333 N N . PHE A 1 165 ? 52.558 23.103 -56.015 1.00 43.34 165 PHE A N 1
ATOM 1334 C CA . PHE A 1 165 ? 52.322 23.104 -54.565 1.00 43.34 165 PHE A CA 1
ATOM 1335 C C . PHE A 1 165 ? 51.015 23.812 -54.177 1.00 43.34 165 PHE A C 1
ATOM 1337 O O . PHE A 1 165 ? 50.352 23.378 -53.242 1.00 43.34 165 PHE A O 1
ATOM 1344 N N . ALA A 1 166 ? 50.591 24.829 -54.937 1.00 50.03 166 ALA A N 1
ATOM 1345 C CA . ALA A 1 166 ? 49.336 25.541 -54.685 1.00 50.03 166 ALA A CA 1
ATOM 1346 C C . ALA A 1 166 ? 48.091 24.656 -54.901 1.00 50.03 166 ALA A C 1
ATOM 1348 O O . ALA A 1 166 ? 47.146 24.742 -54.122 1.00 50.03 166 ALA A O 1
ATOM 1349 N N . ASN A 1 167 ? 48.103 23.766 -55.904 1.00 51.75 167 ASN A N 1
ATOM 1350 C CA . ASN A 1 167 ? 46.996 22.830 -56.149 1.00 51.75 167 ASN A CA 1
ATOM 1351 C C . ASN A 1 167 ? 46.932 21.709 -55.099 1.00 51.75 167 ASN A C 1
ATOM 1353 O O . ASN A 1 167 ? 45.848 21.382 -54.634 1.00 51.75 167 ASN A O 1
ATOM 1357 N N . LEU A 1 168 ? 48.076 21.176 -54.653 1.00 51.88 168 LEU A N 1
ATOM 1358 C CA . LEU A 1 168 ? 48.114 20.178 -53.575 1.00 51.88 168 LEU A CA 1
ATOM 1359 C C . LEU A 1 168 ? 47.638 20.753 -52.231 1.00 51.88 168 LEU A C 1
ATOM 1361 O O . LEU A 1 168 ? 46.932 20.069 -51.485 1.00 51.88 168 LEU A O 1
ATOM 1365 N N . ASP A 1 169 ? 47.989 22.006 -51.925 1.00 54.34 169 ASP A N 1
ATOM 1366 C CA . ASP A 1 169 ? 47.490 22.692 -50.730 1.00 54.34 169 ASP A CA 1
ATOM 1367 C C . ASP A 1 169 ? 45.997 23.018 -50.840 1.00 54.34 169 ASP A C 1
ATOM 1369 O O . ASP A 1 169 ? 45.260 22.827 -49.871 1.00 54.34 169 ASP A O 1
ATOM 1373 N N . GLN A 1 170 ? 45.516 23.428 -52.015 1.00 55.53 170 GLN A N 1
ATOM 1374 C CA . GLN A 1 170 ? 44.095 23.686 -52.244 1.00 55.53 170 GLN A CA 1
ATOM 1375 C C . GLN A 1 170 ? 43.253 22.403 -52.126 1.00 55.53 170 GLN A C 1
ATOM 1377 O O . GLN A 1 170 ? 42.259 22.396 -51.396 1.00 55.53 170 GLN A O 1
ATOM 1382 N N . ASP A 1 171 ? 43.696 21.294 -52.724 1.00 57.53 171 ASP A N 1
ATOM 1383 C CA . ASP A 1 171 ? 43.052 19.979 -52.608 1.00 57.53 171 ASP A CA 1
ATOM 1384 C C . ASP A 1 171 ? 43.089 19.454 -51.161 1.00 57.53 171 ASP A C 1
ATOM 1386 O O . ASP A 1 171 ? 42.122 18.875 -50.659 1.00 57.53 171 ASP A O 1
ATOM 1390 N N . SER A 1 172 ? 44.182 19.708 -50.433 1.00 72.50 172 SER A N 1
ATOM 1391 C CA . SER A 1 172 ? 44.315 19.402 -49.001 1.00 72.50 172 SER A CA 1
ATOM 1392 C C . SER A 1 172 ? 43.340 20.220 -48.142 1.00 72.50 172 SER A C 1
ATOM 1394 O O . SER A 1 172 ? 42.732 19.696 -47.196 1.00 72.50 172 SER A O 1
ATOM 1396 N N . ILE A 1 173 ? 43.135 21.496 -48.482 1.00 70.75 173 ILE A N 1
ATOM 1397 C CA . ILE A 1 173 ? 42.178 22.393 -47.824 1.00 70.75 173 ILE A CA 1
ATOM 1398 C C . ILE A 1 173 ? 40.738 21.957 -48.119 1.00 70.75 173 ILE A C 1
ATOM 1400 O O . ILE A 1 173 ? 39.923 21.883 -47.191 1.00 70.75 173 ILE A O 1
ATOM 1404 N N . GLU A 1 174 ? 40.408 21.623 -49.365 1.00 75.31 174 GLU A N 1
ATOM 1405 C CA . GLU A 1 174 ? 39.083 21.127 -49.752 1.00 75.31 174 GLU A CA 1
ATOM 1406 C C . GLU A 1 174 ? 38.772 19.774 -49.115 1.00 75.31 174 GLU A C 1
ATOM 1408 O O . GLU A 1 174 ? 37.721 19.611 -48.489 1.00 75.31 174 GLU A O 1
ATOM 1413 N N . LEU A 1 175 ? 39.723 18.839 -49.121 1.00 79.44 175 LEU A N 1
ATOM 1414 C CA . LEU A 1 175 ? 39.593 17.559 -48.430 1.00 79.44 175 LEU A CA 1
ATOM 1415 C C . LEU A 1 175 ? 39.374 17.746 -46.920 1.00 79.44 175 LEU A C 1
ATOM 1417 O O . LEU A 1 175 ? 38.599 17.011 -46.297 1.00 79.44 175 LEU A O 1
ATOM 1421 N N . ARG A 1 176 ? 40.011 18.752 -46.306 1.00 78.31 176 ARG A N 1
ATOM 1422 C CA . ARG A 1 176 ? 39.803 19.104 -44.892 1.00 78.31 176 ARG A CA 1
ATOM 1423 C C . ARG A 1 176 ? 38.410 19.692 -44.648 1.00 78.31 176 ARG A C 1
ATOM 1425 O O . ARG A 1 176 ? 37.794 19.362 -43.631 1.00 78.31 176 ARG A O 1
ATOM 1432 N N . LYS A 1 177 ? 37.885 20.512 -45.565 1.00 82.25 177 LYS A N 1
ATOM 1433 C CA . LYS A 1 177 ? 36.505 21.033 -45.515 1.00 82.25 177 LYS A CA 1
ATOM 1434 C C . LYS A 1 177 ? 35.481 19.903 -45.657 1.00 82.25 177 LYS A C 1
ATOM 1436 O O . LYS A 1 177 ? 34.580 19.807 -44.828 1.00 82.25 177 LYS A O 1
ATOM 1441 N N . ILE A 1 178 ? 35.673 18.989 -46.611 1.00 81.94 178 ILE A N 1
ATOM 1442 C CA . ILE A 1 178 ? 34.809 17.813 -46.812 1.00 81.94 178 ILE A CA 1
ATOM 1443 C C . ILE A 1 178 ? 34.793 16.936 -45.558 1.00 81.94 178 ILE A C 1
ATOM 1445 O O . ILE A 1 178 ? 33.721 16.580 -45.072 1.00 81.94 178 ILE A O 1
ATOM 1449 N N . LYS A 1 179 ? 35.959 16.645 -44.963 1.00 84.94 179 LYS A N 1
ATOM 1450 C CA . LYS A 1 179 ? 36.044 15.878 -43.708 1.00 84.94 179 LYS A CA 1
ATOM 1451 C C . LYS A 1 179 ? 35.298 16.553 -42.551 1.00 84.94 179 LYS A C 1
ATOM 1453 O O . LYS A 1 179 ? 34.660 15.850 -41.770 1.00 84.94 179 LYS A O 1
ATOM 1458 N N . LYS A 1 180 ? 35.336 17.890 -42.449 1.00 85.19 180 LYS A N 1
ATOM 1459 C CA . LYS A 1 180 ? 34.571 18.656 -41.444 1.00 85.19 180 LYS A CA 1
ATOM 1460 C C . LYS A 1 180 ? 33.061 18.583 -41.676 1.00 85.19 180 LYS A C 1
ATOM 1462 O O . LYS A 1 180 ? 32.306 18.385 -40.730 1.00 85.19 180 LYS A O 1
ATOM 1467 N N . VAL A 1 181 ? 32.609 18.701 -42.922 1.00 87.50 181 VAL A N 1
ATOM 1468 C CA . VAL A 1 181 ? 31.184 18.553 -43.254 1.00 87.50 181 VAL A CA 1
ATOM 1469 C C . VAL A 1 181 ? 30.724 17.119 -42.976 1.00 87.50 181 VAL A C 1
ATOM 1471 O O . VAL A 1 181 ? 29.717 16.911 -42.308 1.00 87.50 181 VAL A O 1
ATOM 1474 N N . GLN A 1 182 ? 31.499 16.111 -43.382 1.00 81.56 182 GLN A N 1
ATOM 1475 C CA . GLN A 1 182 ? 31.204 14.705 -43.100 1.00 81.56 182 GLN A CA 1
ATOM 1476 C C . GLN A 1 182 ? 31.178 14.394 -41.599 1.00 81.56 182 GLN A C 1
ATOM 1478 O O . GLN A 1 182 ? 30.324 13.624 -41.161 1.00 81.56 182 GLN A O 1
ATOM 1483 N N . SER A 1 183 ? 32.080 14.967 -40.795 1.00 85.25 183 SER A N 1
ATOM 1484 C CA . SER A 1 183 ? 32.050 14.780 -39.339 1.00 85.25 183 SER A CA 1
ATOM 1485 C C . SER A 1 183 ? 30.818 15.435 -38.712 1.00 85.25 183 SER A C 1
ATOM 1487 O O . SER A 1 183 ? 30.185 14.820 -37.852 1.00 85.25 183 SER A O 1
ATOM 1489 N N . PHE A 1 184 ? 30.411 16.611 -39.199 1.00 88.38 184 PHE A N 1
ATOM 1490 C CA . PHE A 1 184 ? 29.171 17.267 -38.787 1.00 88.38 184 PHE A CA 1
ATOM 1491 C C . PHE A 1 184 ? 27.937 16.423 -39.135 1.00 88.38 184 PHE A C 1
ATOM 1493 O O . PHE A 1 184 ? 27.116 16.149 -38.262 1.00 88.38 184 PHE A O 1
ATOM 1500 N N . PHE A 1 185 ? 27.843 15.928 -40.372 1.00 88.31 185 PHE A N 1
ATOM 1501 C CA . PHE A 1 185 ? 26.743 15.065 -40.813 1.00 88.31 185 PHE A CA 1
ATOM 1502 C C . PHE A 1 185 ? 26.686 13.744 -40.042 1.00 88.31 185 PHE A C 1
ATOM 1504 O O . PHE A 1 185 ? 25.606 13.331 -39.625 1.00 88.31 185 PHE A O 1
ATOM 1511 N N . ARG A 1 186 ? 27.831 13.095 -39.791 1.00 89.62 186 ARG A N 1
ATOM 1512 C CA . ARG A 1 186 ? 27.899 11.888 -38.947 1.00 89.62 186 ARG A CA 1
ATOM 1513 C C . ARG A 1 186 ? 27.405 12.179 -37.529 1.00 89.62 186 ARG A C 1
ATOM 1515 O O . ARG A 1 186 ? 26.587 11.426 -37.010 1.00 89.62 186 ARG A O 1
ATOM 1522 N N . GLY A 1 187 ? 27.838 13.289 -36.929 1.00 89.44 187 GLY A N 1
ATOM 1523 C CA . GLY A 1 187 ? 27.371 13.722 -35.610 1.00 89.44 187 GLY A CA 1
ATOM 1524 C C . GLY A 1 187 ? 25.867 14.008 -35.577 1.00 89.44 187 GLY A C 1
ATOM 1525 O O . GLY A 1 187 ? 25.171 13.558 -34.666 1.00 89.44 187 GLY A O 1
ATOM 1526 N N . TRP A 1 188 ? 25.346 14.700 -36.591 1.00 92.44 188 TRP A N 1
ATOM 1527 C CA . TRP A 1 188 ? 23.917 14.976 -36.735 1.00 92.44 188 TRP A CA 1
ATOM 1528 C C . TRP A 1 188 ? 23.092 13.691 -36.897 1.00 92.44 188 TRP A C 1
ATOM 1530 O O . TRP A 1 188 ? 22.104 13.510 -36.185 1.00 92.44 188 TRP A O 1
ATOM 1540 N N . LEU A 1 189 ? 23.530 12.757 -37.750 1.00 89.75 189 LEU A N 1
ATOM 1541 C CA . LEU A 1 189 ? 22.881 11.453 -37.933 1.00 89.75 189 LEU A CA 1
ATOM 1542 C C . LEU A 1 189 ? 22.869 10.636 -36.636 1.00 89.75 189 LEU A C 1
ATOM 1544 O O . LEU A 1 189 ? 21.830 10.074 -36.289 1.00 89.75 189 LEU A O 1
ATOM 1548 N N . CYS A 1 190 ? 23.978 10.614 -35.888 1.00 92.94 190 CYS A N 1
ATOM 1549 C CA . CYS A 1 190 ? 24.040 9.959 -34.580 1.00 92.94 190 CYS A CA 1
ATOM 1550 C C . CYS A 1 190 ? 23.040 10.569 -33.590 1.00 92.94 190 CYS A C 1
ATOM 1552 O O . CYS A 1 190 ? 22.301 9.828 -32.946 1.00 92.94 190 CYS A O 1
ATOM 1554 N N . ARG A 1 191 ? 22.951 11.905 -33.504 1.00 90.12 191 ARG A N 1
ATOM 1555 C CA . ARG A 1 191 ? 21.972 12.585 -32.634 1.00 90.12 191 ARG A CA 1
ATOM 1556 C C . ARG A 1 191 ? 20.532 12.289 -33.049 1.00 90.12 191 ARG A C 1
ATOM 1558 O O . ARG A 1 191 ? 19.698 12.025 -32.187 1.00 90.12 191 ARG A O 1
ATOM 1565 N N . ARG A 1 192 ? 20.241 12.290 -34.354 1.00 89.31 192 ARG A N 1
ATOM 1566 C CA . ARG A 1 192 ? 18.906 11.974 -34.881 1.00 89.31 192 ARG A CA 1
ATOM 1567 C C . ARG A 1 192 ? 18.506 10.535 -34.561 1.00 89.31 192 ARG A C 1
ATOM 1569 O O . ARG A 1 192 ? 17.406 10.309 -34.067 1.00 89.31 192 ARG A O 1
ATOM 1576 N N . ARG A 1 193 ? 19.413 9.579 -34.784 1.00 90.38 193 ARG A N 1
ATOM 1577 C CA . ARG A 1 193 ? 19.193 8.160 -34.470 1.00 90.38 193 ARG A CA 1
ATOM 1578 C C . ARG A 1 193 ? 19.034 7.932 -32.967 1.00 90.38 193 ARG A C 1
ATOM 1580 O O . ARG A 1 193 ? 18.129 7.214 -32.566 1.00 90.38 193 ARG A O 1
ATOM 1587 N N . TRP A 1 194 ? 19.855 8.579 -32.138 1.00 89.75 194 TRP A N 1
ATOM 1588 C CA . TRP A 1 194 ? 19.723 8.517 -30.680 1.00 89.75 194 TRP A CA 1
ATOM 1589 C C . TRP A 1 194 ? 18.363 9.034 -30.213 1.00 89.75 194 TRP A C 1
ATOM 1591 O O . TRP A 1 194 ? 17.687 8.363 -29.441 1.00 89.75 194 TRP A O 1
ATOM 1601 N N . LYS A 1 195 ? 17.920 10.183 -30.740 1.00 88.31 195 LYS A N 1
ATOM 1602 C CA . LYS A 1 195 ? 16.604 10.750 -30.421 1.00 88.31 195 LYS A CA 1
ATOM 1603 C C . LYS A 1 195 ? 15.471 9.775 -30.757 1.00 88.31 195 LYS A C 1
ATOM 1605 O O . LYS A 1 195 ? 14.586 9.587 -29.934 1.00 88.31 195 LYS A O 1
ATOM 1610 N N . GLN A 1 196 ? 15.538 9.120 -31.918 1.00 88.00 196 GLN A N 1
ATOM 1611 C CA . GLN A 1 196 ? 14.558 8.102 -32.313 1.00 88.00 196 GLN A CA 1
ATOM 1612 C C . GLN A 1 196 ? 14.568 6.882 -31.383 1.00 88.00 196 GLN A C 1
ATOM 1614 O O . GLN A 1 196 ? 13.505 6.459 -30.945 1.00 88.00 196 GLN A O 1
ATOM 1619 N N . ILE A 1 197 ? 15.747 6.348 -31.041 1.00 89.44 197 ILE A N 1
ATOM 1620 C CA . ILE A 1 197 ? 15.875 5.197 -30.128 1.00 89.44 197 ILE A CA 1
ATOM 1621 C C . ILE A 1 197 ? 15.309 5.537 -28.746 1.00 89.44 197 ILE A C 1
ATOM 1623 O O . ILE A 1 197 ? 14.544 4.758 -28.187 1.00 89.44 197 ILE A O 1
ATOM 1627 N N . VAL A 1 198 ? 15.652 6.709 -28.206 1.00 90.06 198 VAL A N 1
ATOM 1628 C CA . VAL A 1 198 ? 15.145 7.171 -26.907 1.00 90.06 198 VAL A CA 1
ATOM 1629 C C . VAL A 1 198 ? 13.627 7.327 -26.942 1.00 90.06 198 VAL A C 1
ATOM 1631 O O . VAL A 1 198 ? 12.949 6.876 -26.026 1.00 90.06 198 VAL A O 1
ATOM 1634 N N . GLU A 1 199 ? 13.074 7.921 -27.998 1.00 87.19 199 GLU A N 1
ATOM 1635 C CA . GLU A 1 199 ? 11.627 8.101 -28.127 1.00 87.19 199 GLU A CA 1
ATOM 1636 C C . GLU A 1 199 ? 10.883 6.762 -28.249 1.00 87.19 199 GLU A C 1
ATOM 1638 O O . GLU A 1 199 ? 9.862 6.567 -27.587 1.00 87.19 199 GLU A O 1
ATOM 1643 N N . GLN A 1 200 ? 11.417 5.820 -29.031 1.00 85.62 200 GLN A N 1
ATOM 1644 C CA . GLN A 1 200 ? 10.887 4.457 -29.127 1.00 85.62 200 GLN A CA 1
ATOM 1645 C C . GLN A 1 200 ? 10.958 3.728 -27.784 1.00 85.62 200 GLN A C 1
ATOM 1647 O O . GLN A 1 200 ? 9.991 3.082 -27.390 1.00 85.62 200 GLN A O 1
ATOM 1652 N N . TYR A 1 201 ? 12.063 3.874 -27.048 1.00 86.25 201 TYR A N 1
ATOM 1653 C CA . TYR A 1 201 ? 12.198 3.303 -25.712 1.00 86.25 201 TYR A CA 1
ATOM 1654 C C . TYR A 1 201 ? 11.186 3.903 -24.732 1.00 86.25 201 TYR A C 1
ATOM 1656 O O . TYR A 1 201 ? 10.493 3.152 -24.057 1.00 86.25 201 TYR A O 1
ATOM 1664 N N . ILE A 1 202 ? 11.031 5.231 -24.680 1.00 85.06 202 ILE A N 1
ATOM 1665 C CA . ILE A 1 202 ? 10.080 5.907 -23.776 1.00 85.06 202 ILE A CA 1
ATOM 1666 C C . ILE A 1 202 ? 8.634 5.452 -24.031 1.00 85.06 202 ILE A C 1
ATOM 1668 O O . ILE A 1 202 ? 7.860 5.303 -23.079 1.00 85.06 202 ILE A O 1
ATOM 1672 N N . LYS A 1 203 ? 8.283 5.222 -25.302 1.00 84.75 203 LYS A N 1
ATOM 1673 C CA . LYS A 1 203 ? 6.971 4.712 -25.732 1.00 84.75 203 LYS A CA 1
ATOM 1674 C C . LYS A 1 203 ? 6.847 3.187 -25.636 1.00 84.75 203 LYS A C 1
ATOM 1676 O O . LYS A 1 203 ? 5.768 2.662 -25.883 1.00 84.75 203 LYS A O 1
ATOM 1681 N N . SER A 1 204 ? 7.923 2.472 -25.305 1.00 86.56 204 SER A N 1
ATOM 1682 C CA . SER A 1 204 ? 7.886 1.014 -25.220 1.00 86.56 204 SER A CA 1
ATOM 1683 C C . SER A 1 204 ? 7.031 0.544 -24.032 1.00 86.56 204 SER A C 1
ATOM 1685 O O . SER A 1 204 ? 7.069 1.173 -22.965 1.00 86.56 204 SER A O 1
ATOM 1687 N N . PRO A 1 205 ? 6.333 -0.602 -24.156 1.00 85.25 205 PRO A N 1
ATOM 1688 C CA . PRO A 1 205 ? 5.573 -1.192 -23.051 1.00 85.25 205 PRO A CA 1
ATOM 1689 C C . PRO A 1 205 ? 6.434 -1.461 -21.809 1.00 85.25 205 PRO A C 1
ATOM 1691 O O . PRO A 1 205 ? 5.981 -1.295 -20.679 1.00 85.25 205 PRO A O 1
ATOM 1694 N N . HIS A 1 206 ? 7.707 -1.824 -22.004 1.00 83.50 206 HIS A N 1
ATOM 1695 C CA . HIS A 1 206 ? 8.650 -2.054 -20.910 1.00 83.50 206 HIS A CA 1
ATOM 1696 C C . HIS A 1 206 ? 8.928 -0.775 -20.106 1.00 83.50 206 HIS A C 1
ATOM 1698 O O . HIS A 1 206 ? 8.835 -0.789 -18.878 1.00 83.50 206 HIS A O 1
ATOM 1704 N N . ALA A 1 207 ? 9.213 0.345 -20.779 1.00 85.75 207 ALA A N 1
ATOM 1705 C CA . ALA A 1 207 ? 9.453 1.620 -20.106 1.00 85.75 207 ALA A CA 1
ATOM 1706 C C . ALA A 1 207 ? 8.189 2.161 -19.422 1.00 85.75 207 ALA A C 1
ATOM 1708 O O . ALA A 1 207 ? 8.276 2.778 -18.359 1.00 85.75 207 ALA A O 1
ATOM 1709 N N . GLU A 1 208 ? 7.007 1.931 -19.999 1.00 86.19 208 GLU A N 1
ATOM 1710 C CA . GLU A 1 208 ? 5.737 2.237 -19.339 1.00 86.19 208 GLU A CA 1
ATOM 1711 C C . GLU A 1 208 ? 5.542 1.388 -18.074 1.00 86.19 208 GLU A C 1
ATOM 1713 O O . GLU A 1 208 ? 5.264 1.935 -17.007 1.00 86.19 208 GLU A O 1
ATOM 1718 N N . SER A 1 209 ? 5.760 0.073 -18.159 1.00 88.44 209 SER A N 1
ATOM 1719 C CA . SER A 1 209 ? 5.677 -0.835 -17.010 1.00 88.44 209 SER A CA 1
ATOM 1720 C C . SER A 1 209 ? 6.665 -0.457 -15.905 1.00 88.44 209 SER A C 1
ATOM 1722 O O . SER A 1 209 ? 6.295 -0.454 -14.731 1.00 88.44 209 SER A O 1
ATOM 1724 N N . MET A 1 210 ? 7.906 -0.097 -16.252 1.00 86.62 210 MET A N 1
ATOM 1725 C CA . MET A 1 210 ? 8.888 0.392 -15.279 1.00 86.62 210 MET A CA 1
ATOM 1726 C C . MET A 1 210 ? 8.423 1.687 -14.614 1.00 86.62 210 MET A C 1
ATOM 1728 O O . MET A 1 210 ? 8.507 1.800 -13.396 1.00 86.62 210 MET A O 1
ATOM 1732 N N . ARG A 1 211 ? 7.889 2.650 -15.378 1.00 88.06 211 ARG A N 1
ATOM 1733 C CA . ARG A 1 211 ? 7.347 3.897 -14.814 1.00 88.06 211 ARG A CA 1
ATOM 1734 C C . ARG A 1 211 ? 6.179 3.636 -13.867 1.00 88.06 211 ARG A C 1
ATOM 1736 O O . ARG A 1 211 ? 6.159 4.217 -12.787 1.00 88.06 211 ARG A O 1
ATOM 1743 N N . LYS A 1 212 ? 5.255 2.741 -14.232 1.00 88.81 212 LYS A N 1
ATOM 1744 C CA . LYS A 1 212 ? 4.135 2.329 -13.369 1.00 88.81 212 LYS A CA 1
ATOM 1745 C C . LYS A 1 212 ? 4.637 1.695 -12.073 1.00 88.81 212 LYS A C 1
ATOM 1747 O O . LYS A 1 212 ? 4.241 2.132 -10.998 1.00 88.81 212 LYS A O 1
ATOM 1752 N N . ARG A 1 213 ? 5.564 0.733 -12.166 1.00 89.12 213 ARG A N 1
ATOM 1753 C CA . ARG A 1 213 ? 6.183 0.091 -10.994 1.00 89.12 213 ARG A CA 1
ATOM 1754 C C . ARG A 1 213 ? 6.859 1.117 -10.086 1.00 89.12 213 ARG A C 1
ATOM 1756 O O . ARG A 1 213 ? 6.644 1.108 -8.882 1.00 89.12 213 ARG A O 1
ATOM 1763 N N . ASN A 1 214 ? 7.646 2.012 -10.669 1.00 87.94 214 ASN A N 1
ATOM 1764 C CA . ASN A 1 214 ? 8.373 3.048 -9.945 1.00 87.94 214 ASN A CA 1
ATOM 1765 C C . ASN A 1 214 ? 7.418 4.018 -9.243 1.00 87.94 214 ASN A C 1
ATOM 1767 O O . ASN A 1 214 ? 7.585 4.287 -8.060 1.00 87.94 214 ASN A O 1
ATOM 1771 N N . SER A 1 215 ? 6.385 4.487 -9.947 1.00 88.50 215 SER A N 1
ATOM 1772 C CA . SER A 1 215 ? 5.352 5.352 -9.374 1.00 88.50 215 SER A CA 1
ATOM 1773 C C . SER A 1 215 ? 4.626 4.683 -8.207 1.00 88.50 215 SER A C 1
ATOM 1775 O O . SER A 1 215 ? 4.381 5.345 -7.204 1.00 88.50 215 SER A O 1
ATOM 1777 N N . LEU A 1 216 ? 4.332 3.381 -8.301 1.00 89.25 216 LEU A N 1
ATOM 1778 C CA . LEU A 1 216 ? 3.718 2.631 -7.206 1.00 89.25 216 LEU A CA 1
ATOM 1779 C C . LEU A 1 216 ? 4.631 2.562 -5.978 1.00 89.25 216 LEU A C 1
ATOM 1781 O O . LEU A 1 216 ? 4.158 2.765 -4.866 1.00 89.25 216 LEU A O 1
ATOM 1785 N N . VAL A 1 217 ? 5.932 2.321 -6.173 1.00 88.62 217 VAL A N 1
ATOM 1786 C CA . VAL A 1 217 ? 6.894 2.295 -5.061 1.00 88.62 217 VAL A CA 1
ATOM 1787 C C . VAL A 1 217 ? 6.963 3.651 -4.361 1.00 88.62 217 VAL A C 1
ATOM 1789 O O . VAL A 1 217 ? 6.880 3.683 -3.140 1.00 88.62 217 VAL A O 1
ATOM 1792 N N . PHE A 1 218 ? 7.069 4.758 -5.102 1.00 88.31 218 PHE A N 1
ATOM 1793 C CA . PHE A 1 218 ? 7.102 6.092 -4.490 1.00 88.31 218 PHE A CA 1
ATOM 1794 C C . PHE A 1 218 ? 5.827 6.388 -3.704 1.00 88.31 218 PHE A C 1
ATOM 1796 O O . PHE A 1 218 ? 5.907 6.754 -2.537 1.00 88.31 218 PHE A O 1
ATOM 1803 N N . ARG A 1 219 ? 4.658 6.114 -4.298 1.00 89.62 219 ARG A N 1
ATOM 1804 C CA . ARG A 1 219 ? 3.371 6.272 -3.609 1.00 89.62 219 ARG A CA 1
ATOM 1805 C C . ARG A 1 219 ? 3.265 5.423 -2.347 1.00 89.62 219 ARG A C 1
ATOM 1807 O O . ARG A 1 219 ? 2.641 5.847 -1.385 1.00 89.62 219 ARG A O 1
ATOM 1814 N N . MET A 1 220 ? 3.832 4.221 -2.359 1.00 89.38 220 MET A N 1
ATOM 1815 C CA . MET A 1 220 ? 3.839 3.346 -1.193 1.00 89.38 220 MET A CA 1
ATOM 1816 C C . MET A 1 220 ? 4.707 3.913 -0.067 1.00 89.38 220 MET A C 1
ATOM 1818 O O . MET A 1 220 ? 4.280 3.886 1.079 1.00 89.38 220 MET A O 1
ATOM 1822 N N . VAL A 1 221 ? 5.897 4.437 -0.383 1.00 89.81 221 VAL A N 1
ATOM 1823 C CA . VAL A 1 221 ? 6.767 5.086 0.614 1.00 89.81 221 VAL A CA 1
ATOM 1824 C C . VAL A 1 221 ? 6.076 6.316 1.200 1.00 89.81 221 VAL A C 1
ATOM 1826 O O . VAL A 1 221 ? 5.983 6.420 2.415 1.00 89.81 221 VAL A O 1
ATOM 1829 N N . GLU A 1 222 ? 5.521 7.185 0.353 1.00 90.44 222 GLU A N 1
ATOM 1830 C CA . GLU A 1 222 ? 4.782 8.380 0.787 1.00 90.44 222 GLU A CA 1
ATOM 1831 C C . GLU A 1 222 ? 3.594 8.024 1.697 1.00 90.44 222 GLU A C 1
ATOM 1833 O O . GLU A 1 222 ? 3.407 8.634 2.749 1.00 90.44 222 GLU A O 1
ATOM 1838 N N . ALA A 1 223 ? 2.809 7.006 1.327 1.00 91.00 223 ALA A N 1
ATOM 1839 C CA . ALA A 1 223 ? 1.681 6.547 2.134 1.00 91.00 223 ALA A CA 1
ATOM 1840 C C . ALA A 1 223 ? 2.127 5.972 3.489 1.00 91.00 223 ALA A C 1
ATOM 1842 O O . ALA A 1 223 ? 1.465 6.191 4.503 1.00 91.00 223 ALA A O 1
ATOM 1843 N N . GLU A 1 224 ? 3.247 5.249 3.518 1.00 91.12 224 GLU A N 1
ATOM 1844 C CA . GLU A 1 224 ? 3.798 4.683 4.748 1.00 91.12 224 GLU A CA 1
ATOM 1845 C C . GLU A 1 224 ? 4.366 5.773 5.676 1.00 91.12 224 GLU A C 1
ATOM 1847 O O . GLU A 1 224 ? 4.179 5.707 6.891 1.00 91.12 224 GLU A O 1
ATOM 1852 N N . GLU A 1 225 ? 5.005 6.808 5.120 1.00 92.38 225 GLU A N 1
ATOM 1853 C CA . GLU A 1 225 ? 5.452 7.991 5.867 1.00 92.38 225 GLU A CA 1
ATOM 1854 C C . GLU A 1 225 ? 4.269 8.744 6.490 1.00 92.38 225 GLU A C 1
ATOM 1856 O O . GLU A 1 225 ? 4.295 9.057 7.683 1.00 92.38 225 GLU A O 1
ATOM 1861 N N . GLU A 1 226 ? 3.206 8.987 5.715 1.00 91.81 226 GLU A N 1
ATOM 1862 C CA . GLU A 1 226 ? 1.996 9.648 6.213 1.00 91.81 226 GLU A CA 1
ATOM 1863 C C . GLU A 1 226 ? 1.318 8.825 7.317 1.00 91.81 226 GLU A C 1
ATOM 1865 O O . GLU A 1 226 ? 0.930 9.373 8.354 1.00 91.81 226 GLU A O 1
ATOM 1870 N N . TYR A 1 227 ? 1.207 7.507 7.126 1.00 92.31 227 TYR A N 1
ATOM 1871 C CA . TYR A 1 227 ? 0.659 6.594 8.126 1.00 92.31 227 TYR A CA 1
ATOM 1872 C C . TYR A 1 227 ? 1.460 6.645 9.434 1.00 92.31 227 TYR A C 1
ATOM 1874 O O . TYR A 1 227 ? 0.882 6.788 10.518 1.00 92.31 227 TYR A O 1
ATOM 1882 N N . MET A 1 228 ? 2.791 6.597 9.337 1.00 93.31 228 MET A N 1
ATOM 1883 C CA . MET A 1 228 ? 3.679 6.696 10.492 1.00 93.31 228 MET A CA 1
ATOM 1884 C C . MET A 1 228 ? 3.538 8.030 11.227 1.00 93.31 228 MET A C 1
ATOM 1886 O O . MET A 1 228 ? 3.509 8.023 12.458 1.00 93.31 228 MET A O 1
ATOM 1890 N N . GLU A 1 229 ? 3.364 9.149 10.514 1.00 93.44 229 GLU A N 1
ATOM 1891 C CA . GLU A 1 229 ? 3.086 10.452 11.135 1.00 93.44 229 GLU A CA 1
ATOM 1892 C C . GLU A 1 229 ? 1.807 10.390 11.993 1.00 93.44 229 GLU A C 1
ATOM 1894 O O . GLU A 1 229 ? 1.795 10.838 13.142 1.00 93.44 229 GLU A O 1
ATOM 1899 N N . GLN A 1 230 ? 0.729 9.780 11.481 1.00 93.44 230 GLN A N 1
ATOM 1900 C CA . GLN A 1 230 ? -0.528 9.669 12.233 1.00 93.44 230 GLN A CA 1
ATOM 1901 C C . GLN A 1 230 ? -0.404 8.753 13.456 1.00 93.44 230 GLN A C 1
ATOM 1903 O O . GLN A 1 230 ? -0.931 9.071 14.527 1.00 93.44 230 GLN A O 1
ATOM 1908 N N . MET A 1 231 ? 0.309 7.634 13.319 1.00 94.00 231 MET A N 1
ATOM 1909 C CA . MET A 1 231 ? 0.562 6.706 14.424 1.00 94.00 231 MET A CA 1
ATOM 1910 C C . MET A 1 231 ? 1.438 7.334 15.507 1.00 94.00 231 MET A C 1
ATOM 1912 O O . MET A 1 231 ? 1.169 7.172 16.701 1.00 94.00 231 MET A O 1
ATOM 1916 N N . GLU A 1 232 ? 2.446 8.109 15.109 1.00 94.81 232 GLU A N 1
ATOM 1917 C CA . GLU A 1 232 ? 3.285 8.849 16.041 1.00 94.81 232 GLU A CA 1
ATOM 1918 C C . GLU A 1 232 ? 2.469 9.889 16.812 1.00 94.81 232 GLU A C 1
ATOM 1920 O O . GLU A 1 232 ? 2.611 9.989 18.033 1.00 94.81 232 GLU A O 1
ATOM 1925 N N . VAL A 1 233 ? 1.556 10.615 16.157 1.00 95.56 233 VAL A N 1
ATOM 1926 C CA . VAL A 1 233 ? 0.635 11.533 16.847 1.00 95.56 233 VAL A CA 1
ATOM 1927 C C . VAL A 1 233 ? -0.253 10.775 17.838 1.00 95.56 233 VAL A C 1
ATOM 1929 O O . VAL A 1 233 ? -0.349 11.188 18.995 1.00 95.56 233 VAL A O 1
ATOM 1932 N N . LEU A 1 234 ? -0.841 9.639 17.449 1.00 95.62 234 LEU A N 1
ATOM 1933 C CA . LEU A 1 234 ? -1.649 8.806 18.348 1.00 95.62 234 LEU A CA 1
ATOM 1934 C C . LEU A 1 234 ? -0.865 8.407 19.613 1.00 95.62 234 LEU A C 1
ATOM 1936 O O . LEU A 1 234 ? -1.352 8.556 20.740 1.00 95.62 234 LEU A O 1
ATOM 1940 N N . VAL A 1 235 ? 0.383 7.964 19.451 1.00 95.31 235 VAL A N 1
ATOM 1941 C CA . VAL A 1 235 ? 1.216 7.521 20.575 1.00 95.31 235 VAL A CA 1
ATOM 1942 C C . VAL A 1 235 ? 1.709 8.695 21.430 1.00 95.31 235 VAL A C 1
ATOM 1944 O O . VAL A 1 235 ? 1.621 8.668 22.661 1.00 95.31 235 VAL A O 1
ATOM 1947 N N . THR A 1 236 ? 2.240 9.742 20.805 1.00 95.38 236 THR A N 1
ATOM 1948 C CA . THR A 1 236 ? 2.891 10.862 21.503 1.00 95.38 236 THR A CA 1
ATOM 1949 C C . THR A 1 236 ? 1.896 11.849 22.104 1.00 95.38 236 THR A C 1
ATOM 1951 O O . THR A 1 236 ? 2.122 12.356 23.207 1.00 95.38 236 THR A O 1
ATOM 1954 N N . CYS A 1 237 ? 0.788 12.123 21.414 1.00 95.25 237 CYS A N 1
ATOM 1955 C CA . CYS A 1 237 ? -0.196 13.108 21.848 1.00 95.25 237 CYS A CA 1
ATOM 1956 C C . CYS A 1 237 ? -1.281 12.519 22.743 1.00 95.25 237 CYS A C 1
ATOM 1958 O O . CYS A 1 237 ? -1.809 13.278 23.556 1.00 95.25 237 CYS A O 1
ATOM 1960 N N . PHE A 1 238 ? -1.564 11.214 22.656 1.00 95.81 238 PHE A N 1
ATOM 1961 C CA . PHE A 1 238 ? -2.622 10.575 23.441 1.00 95.81 238 PHE A CA 1
ATOM 1962 C C . PHE A 1 238 ? -2.100 9.459 24.351 1.00 95.81 238 PHE A C 1
ATOM 1964 O O . PHE A 1 238 ? -2.144 9.627 25.571 1.00 95.81 238 PHE A O 1
ATOM 1971 N N . LEU A 1 239 ? -1.554 8.364 23.803 1.00 95.56 239 LEU A N 1
ATOM 1972 C CA . LEU A 1 239 ? -1.173 7.183 24.598 1.00 95.56 239 LEU A CA 1
ATOM 1973 C C . LEU A 1 239 ? -0.221 7.526 25.751 1.00 95.56 239 LEU A C 1
ATOM 1975 O O . LEU A 1 239 ? -0.502 7.205 26.906 1.00 95.56 239 LEU A O 1
ATOM 1979 N N . ARG A 1 240 ? 0.906 8.189 25.459 1.00 95.62 240 ARG A N 1
ATOM 1980 C CA . ARG A 1 240 ? 1.911 8.537 26.477 1.00 95.62 240 ARG A CA 1
ATOM 1981 C C . ARG A 1 240 ? 1.335 9.481 27.548 1.00 95.62 240 ARG A C 1
ATOM 1983 O O . ARG A 1 240 ? 1.465 9.154 28.728 1.00 95.62 240 ARG A O 1
ATOM 1990 N N . PRO A 1 241 ? 0.646 10.590 27.201 1.00 94.88 241 PRO A N 1
ATOM 1991 C CA . PRO A 1 241 ? -0.034 11.429 28.189 1.00 94.88 241 PRO A CA 1
ATOM 1992 C C . PRO A 1 241 ? -1.060 10.697 29.059 1.00 94.88 241 PRO A C 1
ATOM 1994 O O . PRO A 1 241 ? -1.089 10.939 30.264 1.00 94.88 241 PRO A O 1
ATOM 1997 N N . PHE A 1 242 ? -1.867 9.792 28.496 1.00 95.81 242 PHE A N 1
ATOM 1998 C CA . PHE A 1 242 ? -2.835 9.016 29.278 1.00 95.81 242 PHE A CA 1
ATOM 1999 C C . PHE A 1 242 ? -2.160 7.982 30.186 1.00 95.81 242 PHE A C 1
ATOM 2001 O O . PHE A 1 242 ? -2.535 7.883 31.353 1.00 95.81 242 PHE A O 1
ATOM 2008 N N . LYS A 1 243 ? -1.105 7.296 29.718 1.00 94.62 243 LYS A N 1
ATOM 2009 C CA . LYS A 1 243 ? -0.265 6.430 30.568 1.00 94.62 243 LYS A CA 1
ATOM 2010 C C . LYS A 1 243 ? 0.310 7.208 31.757 1.00 94.62 243 LYS A C 1
ATOM 2012 O O . LYS A 1 243 ? 0.238 6.735 32.886 1.00 94.62 243 LYS A O 1
ATOM 2017 N N . MET A 1 244 ? 0.827 8.416 31.521 1.00 94.38 244 MET A N 1
ATOM 2018 C CA . MET A 1 244 ? 1.346 9.281 32.589 1.00 94.38 244 MET A CA 1
ATOM 2019 C C . MET A 1 244 ? 0.245 9.755 33.548 1.00 94.38 244 MET A C 1
ATOM 2021 O O . MET A 1 244 ? 0.455 9.784 34.760 1.00 94.38 244 MET A O 1
ATOM 2025 N N . ALA A 1 245 ? -0.929 10.122 33.028 1.00 92.44 245 ALA A N 1
ATOM 2026 C CA . ALA A 1 245 ? -2.054 10.578 33.841 1.00 92.44 245 ALA A CA 1
ATOM 2027 C C . ALA A 1 245 ? -2.624 9.460 34.732 1.00 92.44 245 ALA A C 1
ATOM 2029 O O . ALA A 1 245 ? -2.981 9.729 35.883 1.00 92.44 245 ALA A O 1
ATOM 2030 N N . ALA A 1 246 ? -2.646 8.218 34.239 1.00 93.62 246 ALA A N 1
ATOM 2031 C CA . ALA A 1 246 ? -3.057 7.035 34.997 1.00 93.62 246 ALA A CA 1
ATOM 2032 C C . ALA A 1 246 ? -2.137 6.742 36.200 1.00 93.62 246 ALA A C 1
ATOM 2034 O O . ALA A 1 246 ? -2.598 6.219 37.209 1.00 93.62 246 ALA A O 1
ATOM 2035 N N . SER A 1 247 ? -0.865 7.155 36.145 1.00 92.44 247 SER A N 1
ATOM 2036 C CA . SER A 1 247 ? 0.084 7.045 37.267 1.00 92.44 247 SER A CA 1
ATOM 2037 C C . SER A 1 247 ? 0.065 8.242 38.231 1.00 92.44 247 SER A C 1
ATOM 2039 O O . SER A 1 247 ? 0.896 8.329 39.136 1.00 92.44 247 SER A O 1
ATOM 2041 N N . SER A 1 248 ? -0.836 9.210 38.040 1.00 91.81 248 SER A N 1
ATOM 2042 C CA . SER A 1 248 ? -0.915 10.392 38.905 1.00 91.81 248 SER A CA 1
ATOM 2043 C C . SER A 1 248 ? -1.602 10.096 40.246 1.00 91.81 248 SER A C 1
ATOM 2045 O O . SER A 1 248 ? -2.311 9.109 40.402 1.00 91.81 248 SER A O 1
ATOM 2047 N N . LYS A 1 249 ? -1.446 10.995 41.233 1.00 83.44 249 LYS A N 1
ATOM 2048 C CA . LYS A 1 249 ? -2.073 10.854 42.567 1.00 83.44 249 LYS A CA 1
ATOM 2049 C C . LYS A 1 249 ? -3.611 10.828 42.538 1.00 83.44 249 LYS A C 1
ATOM 2051 O O . LYS A 1 249 ? -4.221 10.347 43.486 1.00 83.44 249 LYS A O 1
ATOM 2056 N N . LYS A 1 250 ? -4.231 11.400 41.501 1.00 86.25 250 LYS A N 1
ATOM 2057 C CA . LYS A 1 250 ? -5.682 11.393 41.258 1.00 86.25 250 LYS A CA 1
ATOM 2058 C C . LYS A 1 250 ? -5.911 11.075 39.777 1.00 86.25 250 LYS A C 1
ATOM 2060 O O . LYS A 1 250 ? -6.067 12.007 38.985 1.00 86.25 250 LYS A O 1
ATOM 2065 N N . PRO A 1 251 ? -5.850 9.792 39.393 1.00 87.25 251 PRO A N 1
ATOM 2066 C CA . PRO A 1 251 ? -5.847 9.414 37.992 1.00 87.25 251 PRO A CA 1
ATOM 2067 C C . PRO A 1 251 ? -7.220 9.669 37.349 1.00 87.25 251 PRO A C 1
ATOM 2069 O O . PRO A 1 251 ? -8.242 9.317 37.939 1.00 87.25 251 PRO A O 1
ATOM 2072 N N . PRO A 1 252 ? -7.276 10.286 36.151 1.00 86.12 252 PRO A N 1
ATOM 2073 C CA . PRO A 1 252 ? -8.532 10.497 35.431 1.00 86.12 252 PRO A CA 1
ATOM 2074 C C . PRO A 1 252 ? -9.082 9.210 34.792 1.00 86.12 252 PRO A C 1
ATOM 2076 O O . PRO A 1 252 ? -10.259 9.178 34.444 1.00 86.12 252 PRO A O 1
ATOM 2079 N N . CYS A 1 253 ? -8.240 8.185 34.634 1.00 90.81 253 CYS A N 1
ATOM 2080 C CA . CYS A 1 253 ? -8.545 6.845 34.125 1.00 90.81 253 CYS A CA 1
ATOM 2081 C C . CYS A 1 253 ? -7.553 5.832 34.715 1.00 90.81 253 CYS A C 1
ATOM 2083 O O . CYS A 1 253 ? -6.441 6.210 35.098 1.00 90.81 253 CYS A O 1
ATOM 2085 N N . SER A 1 254 ? -7.932 4.557 34.772 1.00 93.75 254 SER A N 1
ATOM 2086 C CA . SER A 1 254 ? -7.056 3.484 35.247 1.00 93.75 254 SER A CA 1
ATOM 2087 C C . SER A 1 254 ? -6.040 3.052 34.181 1.00 93.75 254 SER A C 1
ATOM 2089 O O . SER A 1 254 ? -6.175 3.358 32.996 1.00 93.75 254 SER A O 1
ATOM 2091 N N . HIS A 1 255 ? -5.005 2.313 34.589 1.00 93.94 255 HIS A N 1
ATOM 2092 C CA . HIS A 1 255 ? -4.078 1.692 33.637 1.00 93.94 255 HIS A CA 1
ATOM 2093 C C . HIS A 1 255 ? -4.770 0.652 32.740 1.00 93.94 255 HIS A C 1
ATOM 2095 O O . HIS A 1 255 ? -4.390 0.507 31.579 1.00 93.94 255 HIS A O 1
ATOM 2101 N N . GLU A 1 256 ? -5.793 -0.036 33.253 1.00 95.06 256 GLU A N 1
ATOM 2102 C CA . GLU A 1 256 ? -6.597 -0.995 32.489 1.00 95.06 256 GLU A CA 1
ATOM 2103 C C . GLU A 1 256 ? -7.426 -0.295 31.409 1.00 95.06 256 GLU A C 1
ATOM 2105 O O . GLU A 1 256 ? -7.452 -0.766 30.271 1.00 95.06 256 GLU A O 1
ATOM 2110 N N . ASP A 1 257 ? -8.007 0.869 31.719 1.00 94.81 257 ASP A N 1
ATOM 2111 C CA . ASP A 1 257 ? -8.750 1.681 30.747 1.00 94.81 257 ASP A CA 1
ATOM 2112 C C . ASP A 1 257 ? -7.835 2.133 29.608 1.00 94.81 257 ASP A C 1
ATOM 2114 O O . ASP A 1 257 ? -8.167 1.991 28.434 1.00 94.81 257 ASP A O 1
ATOM 2118 N N . VAL A 1 258 ? -6.636 2.630 29.938 1.00 95.88 258 VAL A N 1
ATOM 2119 C CA . VAL A 1 258 ? -5.652 3.061 28.933 1.00 95.88 258 VAL A CA 1
ATOM 2120 C C . VAL A 1 258 ? -5.229 1.885 28.051 1.00 95.88 258 VAL A C 1
ATOM 2122 O O . VAL A 1 258 ? -5.210 2.011 26.828 1.00 95.88 258 VAL A O 1
ATOM 2125 N N . ASN A 1 259 ? -4.931 0.726 28.637 1.00 95.00 259 ASN A N 1
ATOM 2126 C CA . ASN A 1 259 ? -4.566 -0.459 27.860 1.00 95.00 259 ASN A CA 1
ATOM 2127 C C . ASN A 1 259 ? -5.730 -0.957 26.986 1.00 95.00 259 ASN A C 1
ATOM 2129 O O . ASN A 1 259 ? -5.500 -1.386 25.859 1.00 95.00 259 ASN A O 1
ATOM 2133 N N . SER A 1 260 ? -6.971 -0.847 27.462 1.00 95.44 260 SER A N 1
ATOM 2134 C CA . SER A 1 260 ? -8.166 -1.244 26.708 1.00 95.44 260 SER A CA 1
ATOM 2135 C C . SER A 1 260 ? -8.478 -0.285 25.557 1.00 95.44 260 SER A C 1
ATOM 2137 O O . SER A 1 260 ? -8.847 -0.734 24.477 1.00 95.44 260 SER A O 1
ATOM 2139 N N . ILE A 1 261 ? -8.287 1.026 25.749 1.00 96.00 261 ILE A N 1
ATOM 2140 C CA . ILE A 1 261 ? -8.508 2.044 24.710 1.00 96.00 261 ILE A CA 1
ATOM 2141 C C . ILE A 1 261 ? -7.435 1.947 23.623 1.00 96.00 261 ILE A C 1
ATOM 2143 O O . ILE A 1 261 ? -7.750 1.943 22.436 1.00 96.00 261 ILE A O 1
ATOM 2147 N N . PHE A 1 262 ? -6.158 1.873 23.997 1.00 95.38 262 PHE A N 1
ATOM 2148 C CA . PHE A 1 262 ? -5.067 1.946 23.023 1.00 95.38 262 PHE A CA 1
ATOM 2149 C C . PHE A 1 262 ? -4.577 0.581 22.530 1.00 95.38 262 PHE A C 1
ATOM 2151 O O . PHE A 1 262 ? -3.821 0.541 21.558 1.00 95.38 262 PHE A O 1
ATOM 2158 N N . LEU A 1 263 ? -5.009 -0.528 23.139 1.00 93.50 263 LEU A N 1
ATOM 2159 C CA . LEU A 1 263 ? -4.658 -1.892 22.732 1.00 93.50 263 LEU A CA 1
ATOM 2160 C C . LEU A 1 263 ? -3.136 -2.033 22.498 1.00 93.50 263 LEU A C 1
ATOM 2162 O O . LEU A 1 263 ? -2.319 -1.469 23.230 1.00 93.50 263 LEU A O 1
ATOM 2166 N N . ASN A 1 264 ? -2.740 -2.743 21.443 1.00 91.12 264 ASN A N 1
ATOM 2167 C CA . ASN A 1 264 ? -1.354 -2.925 21.017 1.00 91.12 264 ASN A CA 1
ATOM 2168 C C . ASN A 1 264 ? -0.874 -1.856 20.000 1.00 91.12 264 ASN A C 1
ATOM 2170 O O . ASN A 1 264 ? 0.057 -2.114 19.236 1.00 91.12 264 ASN A O 1
ATOM 2174 N N . THR A 1 265 ? -1.446 -0.636 20.007 1.00 92.12 265 THR A N 1
ATOM 2175 C CA . THR A 1 265 ? -1.083 0.465 19.072 1.00 92.12 265 THR A CA 1
ATOM 2176 C C . THR A 1 265 ? 0.423 0.741 19.027 1.00 92.12 265 THR A C 1
ATOM 2178 O O . THR A 1 265 ? 0.983 0.982 17.963 1.00 92.12 265 THR A O 1
ATOM 2181 N N . GLU A 1 266 ? 1.098 0.723 20.179 1.00 91.75 266 GLU A N 1
ATOM 2182 C CA . GLU A 1 266 ? 2.537 1.012 20.265 1.00 91.75 266 GLU A CA 1
ATOM 2183 C C . GLU A 1 266 ? 3.376 -0.055 19.547 1.00 91.75 266 GLU A C 1
ATOM 2185 O O . GLU A 1 266 ? 4.325 0.275 18.837 1.00 91.75 266 GLU A O 1
ATOM 2190 N N . THR A 1 267 ? 2.977 -1.325 19.660 1.00 91.38 267 THR A N 1
ATOM 2191 C CA . THR A 1 267 ? 3.584 -2.440 18.924 1.00 91.38 267 THR A CA 1
ATOM 2192 C C . THR A 1 267 ? 3.347 -2.295 17.426 1.00 91.38 267 THR A C 1
ATOM 2194 O O . THR A 1 267 ? 4.282 -2.452 16.645 1.00 91.38 267 THR A O 1
ATOM 2197 N N . VAL A 1 268 ? 2.123 -1.941 17.023 1.00 90.44 268 VAL A N 1
ATOM 2198 C CA . VAL A 1 268 ? 1.777 -1.697 15.617 1.00 90.44 268 VAL A CA 1
ATOM 2199 C C . VAL A 1 268 ? 2.633 -0.572 15.024 1.00 90.44 268 VAL A C 1
ATOM 2201 O O . VAL A 1 268 ? 3.257 -0.760 13.982 1.00 90.44 268 VAL A O 1
ATOM 2204 N N . MET A 1 269 ? 2.746 0.565 15.716 1.00 91.38 269 MET A N 1
ATOM 2205 C CA . MET A 1 269 ? 3.593 1.682 15.283 1.00 91.38 269 MET A CA 1
ATOM 2206 C C . MET A 1 269 ? 5.058 1.257 15.129 1.00 91.38 269 MET A C 1
ATOM 2208 O O . MET A 1 269 ? 5.696 1.589 14.135 1.00 91.38 269 MET A O 1
ATOM 2212 N N . PHE A 1 270 ? 5.602 0.510 16.093 1.00 91.69 270 PHE A N 1
ATOM 2213 C CA . PHE A 1 270 ? 6.994 0.057 16.048 1.00 91.69 270 PHE A CA 1
ATOM 2214 C C . PHE A 1 270 ? 7.282 -0.837 14.833 1.00 91.69 270 PHE A C 1
ATOM 2216 O O . PHE A 1 270 ? 8.327 -0.717 14.194 1.00 91.69 270 PHE A O 1
ATOM 2223 N N . LEU A 1 271 ? 6.342 -1.709 14.481 1.00 88.75 271 LEU A N 1
ATOM 2224 C CA . LEU A 1 271 ? 6.459 -2.592 13.325 1.00 88.75 271 LEU A CA 1
ATOM 2225 C C . LEU A 1 271 ? 6.467 -1.818 12.002 1.00 88.75 271 LEU A C 1
ATOM 2227 O O . LEU A 1 271 ? 7.349 -2.037 11.169 1.00 88.75 271 LEU A O 1
ATOM 2231 N N . HIS A 1 272 ? 5.544 -0.869 11.842 1.00 89.81 272 HIS A N 1
ATOM 2232 C CA . HIS A 1 272 ? 5.510 0.014 10.675 1.00 89.81 272 HIS A CA 1
ATOM 2233 C C . HIS A 1 272 ? 6.743 0.920 10.601 1.00 89.81 272 HIS A C 1
ATOM 2235 O O . HIS A 1 272 ? 7.289 1.147 9.525 1.00 89.81 272 HIS A O 1
ATOM 2241 N N . GLN A 1 273 ? 7.297 1.326 11.744 1.00 91.88 273 GLN A N 1
ATOM 2242 C CA . GLN A 1 273 ? 8.557 2.063 11.783 1.00 91.88 273 GLN A CA 1
ATOM 2243 C C . GLN A 1 273 ? 9.738 1.238 11.245 1.00 91.88 273 GLN A C 1
ATOM 2245 O O . GLN A 1 273 ? 10.586 1.768 10.523 1.00 91.88 273 GLN A O 1
ATOM 2250 N N . ILE A 1 274 ? 9.803 -0.059 11.572 1.00 90.94 274 ILE A N 1
ATOM 2251 C CA . ILE A 1 274 ? 10.810 -0.974 11.010 1.00 90.94 274 ILE A CA 1
ATOM 2252 C C . ILE A 1 274 ? 10.609 -1.120 9.500 1.00 90.94 274 ILE A C 1
ATOM 2254 O O . ILE A 1 274 ? 11.586 -1.062 8.748 1.00 90.94 274 ILE A O 1
ATOM 2258 N N . PHE A 1 275 ? 9.362 -1.291 9.057 1.00 90.31 275 PHE A N 1
ATOM 2259 C CA . PHE A 1 275 ? 9.034 -1.435 7.642 1.00 90.31 275 PHE A CA 1
ATOM 2260 C C . PHE A 1 275 ? 9.418 -0.185 6.840 1.00 90.31 275 PHE A C 1
ATOM 2262 O O . PHE A 1 275 ? 10.160 -0.303 5.863 1.00 90.31 275 PHE A O 1
ATOM 2269 N N . LEU A 1 276 ? 9.026 1.005 7.305 1.00 91.81 276 LEU A N 1
ATOM 2270 C CA . LEU A 1 276 ? 9.385 2.281 6.689 1.00 91.81 276 LEU A CA 1
ATOM 2271 C C . LEU A 1 276 ? 10.903 2.461 6.607 1.00 91.81 276 LEU A C 1
ATOM 2273 O O . LEU A 1 276 ? 11.432 2.762 5.542 1.00 91.81 276 LEU A O 1
ATOM 2277 N N . LYS A 1 277 ? 11.634 2.188 7.695 1.00 92.94 277 LYS A N 1
ATOM 2278 C CA . LYS A 1 277 ? 13.104 2.249 7.684 1.00 92.94 277 LYS A CA 1
ATOM 2279 C C . LYS A 1 277 ? 13.711 1.302 6.640 1.00 92.94 277 LYS A C 1
ATOM 2281 O O . LYS A 1 277 ? 14.680 1.662 5.969 1.00 92.94 277 LYS A O 1
ATOM 2286 N N . GLY A 1 278 ? 13.144 0.104 6.492 1.00 91.88 278 GLY A N 1
ATOM 2287 C CA . GLY A 1 278 ? 13.517 -0.845 5.444 1.00 91.88 278 GLY A CA 1
ATOM 2288 C C . GLY A 1 278 ? 13.257 -0.298 4.039 1.00 91.88 278 GLY A C 1
ATOM 2289 O O . GLY A 1 278 ? 14.135 -0.390 3.180 1.00 91.88 278 GLY A O 1
ATOM 2290 N N . LEU A 1 279 ? 12.093 0.319 3.813 1.00 90.75 279 LEU A N 1
ATOM 2291 C CA . LEU A 1 279 ? 11.738 0.956 2.543 1.00 90.75 279 LEU A CA 1
ATOM 2292 C C . LEU A 1 279 ? 12.692 2.099 2.185 1.00 90.75 279 LEU A C 1
ATOM 2294 O O . LEU A 1 279 ? 13.247 2.099 1.085 1.00 90.75 279 LEU A O 1
ATOM 2298 N N . THR A 1 280 ? 12.931 3.031 3.112 1.00 91.44 280 THR A N 1
ATOM 2299 C CA . THR A 1 280 ? 13.832 4.173 2.901 1.00 91.44 280 THR A CA 1
ATOM 2300 C C . THR A 1 280 ? 15.250 3.703 2.586 1.00 91.44 280 THR A C 1
ATOM 2302 O O . THR A 1 280 ? 15.857 4.190 1.637 1.00 91.44 280 THR A O 1
ATOM 2305 N N . SER A 1 281 ? 15.755 2.689 3.300 1.00 91.50 281 SER A N 1
ATOM 2306 C CA . SER A 1 281 ? 17.083 2.123 3.030 1.00 91.50 281 SER A CA 1
ATOM 2307 C C . SER A 1 281 ? 17.189 1.501 1.633 1.00 91.50 281 SER A C 1
ATOM 2309 O O . SER A 1 281 ? 18.203 1.663 0.961 1.00 91.50 281 SER A O 1
ATOM 2311 N N . ARG A 1 282 ? 16.141 0.826 1.138 1.00 89.56 282 ARG A N 1
ATOM 2312 C CA . ARG A 1 282 ? 16.136 0.312 -0.245 1.00 89.56 282 ARG A CA 1
ATOM 2313 C C . ARG A 1 282 ? 16.072 1.432 -1.272 1.00 89.56 282 ARG A C 1
ATOM 2315 O O . ARG A 1 282 ? 16.619 1.285 -2.361 1.00 89.56 282 ARG A O 1
ATOM 2322 N N . LEU A 1 283 ? 15.442 2.553 -0.938 1.00 88.75 283 LEU A N 1
ATOM 2323 C CA . LEU A 1 283 ? 15.371 3.705 -1.828 1.00 88.75 283 LEU A CA 1
ATOM 2324 C C . LEU A 1 283 ? 16.750 4.336 -2.084 1.00 88.75 283 LEU A C 1
ATOM 2326 O O . LEU A 1 283 ? 16.982 4.856 -3.174 1.00 88.75 283 LEU A O 1
ATOM 2330 N N . GLU A 1 284 ? 17.694 4.209 -1.147 1.00 88.69 284 GLU A N 1
ATOM 2331 C CA . GLU A 1 284 ? 19.084 4.655 -1.333 1.00 88.69 284 GLU A CA 1
ATOM 2332 C C . GLU A 1 284 ? 19.804 3.891 -2.460 1.00 88.69 284 GLU A C 1
ATOM 2334 O O . GLU A 1 284 ? 20.687 4.444 -3.115 1.00 88.69 284 GLU A O 1
ATOM 2339 N N . SER A 1 285 ? 19.408 2.642 -2.741 1.00 85.38 285 SER A N 1
ATOM 2340 C CA . SER A 1 285 ? 19.980 1.812 -3.815 1.00 85.38 285 SER A CA 1
ATOM 2341 C C . SER A 1 285 ? 19.251 1.949 -5.162 1.00 85.38 285 SER A C 1
ATOM 2343 O O . SER A 1 285 ? 19.339 1.066 -6.024 1.00 85.38 285 SER A O 1
ATOM 2345 N N . TRP A 1 286 ? 18.510 3.043 -5.366 1.00 82.38 286 TRP A N 1
ATOM 2346 C CA . TRP A 1 286 ? 17.819 3.331 -6.625 1.00 82.38 286 TRP A CA 1
ATOM 2347 C C . TRP A 1 286 ? 18.783 3.304 -7.829 1.00 82.38 286 TRP A C 1
ATOM 2349 O O . TRP A 1 286 ? 19.884 3.851 -7.734 1.00 82.38 286 TRP A O 1
ATOM 2359 N N . PRO A 1 287 ? 18.410 2.727 -8.996 1.00 76.69 287 PRO A N 1
ATOM 2360 C CA . PRO A 1 287 ? 17.087 2.234 -9.416 1.00 76.69 287 PRO A CA 1
ATOM 2361 C C . PRO A 1 287 ? 16.824 0.739 -9.163 1.00 76.69 287 PRO A C 1
ATOM 2363 O O . PRO A 1 287 ? 15.744 0.236 -9.489 1.00 76.69 287 PRO A O 1
ATOM 2366 N N . THR A 1 288 ? 17.793 0.006 -8.614 1.00 79.81 288 THR A N 1
ATOM 2367 C CA . THR A 1 288 ? 17.685 -1.443 -8.412 1.00 79.81 288 THR A CA 1
ATOM 2368 C C . THR A 1 288 ? 16.978 -1.723 -7.090 1.00 79.81 288 THR A C 1
ATOM 2370 O O . THR A 1 288 ? 17.594 -1.781 -6.031 1.00 79.81 288 THR A O 1
ATOM 2373 N N . LEU A 1 289 ? 15.656 -1.889 -7.158 1.00 82.00 289 LEU A N 1
ATOM 2374 C CA . LEU A 1 289 ? 14.808 -2.120 -5.990 1.00 82.00 289 LEU A CA 1
ATOM 2375 C C . LEU A 1 289 ? 14.265 -3.545 -5.940 1.00 82.00 289 LEU A C 1
ATOM 2377 O O . LEU A 1 289 ? 13.476 -3.955 -6.802 1.00 82.00 289 LEU A O 1
ATOM 2381 N N . VAL A 1 290 ? 14.602 -4.250 -4.866 1.00 85.06 290 VAL A N 1
ATOM 2382 C CA . VAL A 1 290 ? 13.959 -5.500 -4.454 1.00 85.06 290 VAL A CA 1
ATOM 2383 C C . VAL A 1 290 ? 13.311 -5.238 -3.101 1.00 85.06 290 VAL A C 1
ATOM 2385 O O . VAL A 1 290 ? 13.996 -4.807 -2.179 1.00 85.06 290 VAL A O 1
ATOM 2388 N N . LEU A 1 291 ? 11.994 -5.433 -3.003 1.00 85.62 291 LEU A N 1
ATOM 2389 C CA . LEU A 1 291 ? 11.210 -5.159 -1.788 1.00 85.62 291 LEU A CA 1
ATOM 2390 C C . LEU A 1 291 ? 10.544 -6.421 -1.215 1.00 85.62 291 LEU A C 1
ATOM 2392 O O . LEU A 1 291 ? 9.927 -6.357 -0.161 1.00 85.62 291 LEU A O 1
ATOM 2396 N N . GLY A 1 292 ? 10.631 -7.562 -1.911 1.00 85.19 292 GLY A N 1
ATOM 2397 C CA . GLY A 1 292 ? 9.857 -8.767 -1.587 1.00 85.19 292 GLY A CA 1
ATOM 2398 C C . GLY A 1 292 ? 10.114 -9.316 -0.182 1.00 85.19 292 GLY A C 1
ATOM 2399 O O . GLY A 1 292 ? 9.189 -9.752 0.491 1.00 85.19 292 GLY A O 1
ATOM 2400 N N . ASP A 1 293 ? 11.350 -9.230 0.295 1.00 86.88 293 ASP A N 1
ATOM 2401 C CA . ASP A 1 293 ? 11.740 -9.631 1.645 1.00 86.88 293 ASP A CA 1
ATOM 2402 C C . ASP A 1 293 ? 11.186 -8.703 2.737 1.00 86.88 293 ASP A C 1
ATOM 2404 O O . ASP A 1 293 ? 10.879 -9.174 3.831 1.00 86.88 293 ASP A O 1
ATOM 2408 N N . LEU A 1 294 ? 10.984 -7.412 2.440 1.00 86.50 294 LEU A N 1
ATOM 2409 C CA . LEU A 1 294 ? 10.321 -6.487 3.364 1.00 86.50 294 LEU A CA 1
ATOM 2410 C C . LEU A 1 294 ? 8.857 -6.884 3.589 1.00 86.50 294 LEU A C 1
ATOM 2412 O O . LEU A 1 294 ? 8.387 -6.873 4.723 1.00 86.50 294 LEU A O 1
ATOM 2416 N N . PHE A 1 295 ? 8.155 -7.314 2.537 1.00 83.94 295 PHE A N 1
ATOM 2417 C CA . PHE A 1 295 ? 6.784 -7.821 2.660 1.00 83.94 295 PHE A CA 1
ATOM 2418 C C . PHE A 1 295 ? 6.714 -9.149 3.422 1.00 83.94 295 PHE A C 1
ATOM 2420 O O . PHE A 1 295 ? 5.777 -9.365 4.188 1.00 83.94 295 PHE A O 1
ATOM 2427 N N . SER A 1 296 ? 7.724 -10.013 3.295 1.00 83.12 296 SER A N 1
ATOM 2428 C CA . SER A 1 296 ? 7.827 -11.226 4.118 1.00 83.12 296 SER A CA 1
ATOM 2429 C C . SER A 1 296 ? 7.912 -10.916 5.617 1.00 83.12 296 SER A C 1
ATOM 2431 O O . SER A 1 296 ? 7.404 -11.687 6.428 1.00 83.12 296 SER A O 1
ATOM 2433 N N . MET A 1 297 ? 8.493 -9.771 5.994 1.00 78.38 297 MET A N 1
ATOM 2434 C CA . MET A 1 297 ? 8.509 -9.299 7.384 1.00 78.38 297 MET A CA 1
ATOM 2435 C C . MET A 1 297 ? 7.167 -8.700 7.843 1.00 78.38 297 MET A C 1
ATOM 2437 O O . MET A 1 297 ? 6.918 -8.657 9.046 1.00 78.38 297 MET A O 1
ATOM 2441 N N . LEU A 1 298 ? 6.285 -8.285 6.921 1.00 76.94 298 LEU A N 1
ATOM 2442 C CA . LEU A 1 298 ? 4.932 -7.801 7.237 1.00 76.94 298 LEU A CA 1
ATOM 2443 C C . LEU A 1 298 ? 3.941 -8.940 7.534 1.00 76.94 298 LEU A C 1
ATOM 2445 O O . LEU A 1 298 ? 2.995 -8.743 8.290 1.00 76.94 298 LEU A O 1
ATOM 2449 N N . LEU A 1 299 ? 4.137 -10.141 6.977 1.00 77.44 299 LEU A N 1
ATOM 2450 C CA . LEU A 1 299 ? 3.214 -11.276 7.152 1.00 77.44 299 LEU A CA 1
ATOM 2451 C C . LEU A 1 299 ? 2.930 -11.624 8.630 1.00 77.44 299 LEU A C 1
ATOM 2453 O O . LEU A 1 299 ? 1.757 -11.741 8.990 1.00 77.44 299 LEU A O 1
ATOM 2457 N N . PRO A 1 300 ? 3.938 -11.724 9.521 1.00 74.75 300 PRO A N 1
ATOM 2458 C CA . PRO A 1 300 ? 3.697 -11.906 10.954 1.00 74.75 300 PRO A CA 1
ATOM 2459 C C . PRO A 1 300 ? 2.910 -10.758 11.605 1.00 74.75 300 PRO A C 1
ATOM 2461 O O . PRO A 1 300 ? 2.209 -10.987 12.592 1.00 74.75 300 PRO A O 1
ATOM 2464 N N . MET A 1 301 ? 2.970 -9.538 11.054 1.00 76.69 301 MET A N 1
ATOM 2465 C CA . MET A 1 301 ? 2.270 -8.371 11.605 1.00 76.69 301 MET A CA 1
ATOM 2466 C C . MET A 1 301 ? 0.749 -8.510 11.508 1.00 76.69 301 MET A C 1
ATOM 2468 O O . MET A 1 301 ? 0.045 -8.018 12.386 1.00 76.69 301 MET A O 1
ATOM 2472 N N . LEU A 1 302 ? 0.231 -9.244 10.515 1.00 77.25 302 LEU A N 1
ATOM 2473 C CA . LEU A 1 302 ? -1.209 -9.504 10.377 1.00 77.25 302 LEU A CA 1
ATOM 2474 C C . LEU A 1 302 ? -1.802 -10.179 11.623 1.00 77.25 302 LEU A C 1
ATOM 2476 O O . LEU A 1 302 ? -2.934 -9.883 12.001 1.00 77.25 302 LEU A O 1
ATOM 2480 N N . SER A 1 303 ? -1.029 -11.032 12.305 1.00 82.25 303 SER A N 1
ATOM 2481 C CA . SER A 1 303 ? -1.476 -11.676 13.548 1.00 82.25 303 SER A CA 1
ATOM 2482 C C . SER A 1 303 ? -1.629 -10.681 14.708 1.00 82.25 303 SER A C 1
ATOM 2484 O O . SER A 1 303 ? -2.569 -10.779 15.492 1.00 82.25 303 SER A O 1
ATOM 2486 N N . ILE A 1 304 ? -0.756 -9.673 14.775 1.00 83.19 304 ILE A N 1
ATOM 2487 C CA . ILE A 1 304 ? -0.779 -8.606 15.788 1.00 83.19 304 ILE A CA 1
ATOM 2488 C C . ILE A 1 304 ? -1.946 -7.650 15.517 1.00 83.19 304 ILE A C 1
ATOM 2490 O O . ILE A 1 304 ? -2.658 -7.232 16.431 1.00 83.19 304 ILE A O 1
ATOM 2494 N N . TYR A 1 305 ? -2.206 -7.366 14.243 1.00 85.25 305 TYR A N 1
ATOM 2495 C CA . TYR A 1 305 ? -3.343 -6.560 13.819 1.00 85.25 305 TYR A CA 1
ATOM 2496 C C . TYR A 1 305 ? -4.699 -7.214 14.068 1.00 85.25 305 TYR A C 1
ATOM 2498 O O . TYR A 1 305 ? -5.664 -6.513 14.371 1.00 85.25 305 TYR A O 1
ATOM 2506 N N . GLN A 1 306 ? -4.783 -8.543 13.987 1.00 85.94 306 GLN A N 1
ATOM 2507 C CA . GLN A 1 306 ? -6.014 -9.273 14.282 1.00 85.94 306 GLN A CA 1
ATOM 2508 C C . GLN A 1 306 ? -6.523 -8.974 15.699 1.00 85.94 306 GLN A C 1
ATOM 2510 O O . GLN A 1 306 ? -7.728 -8.816 15.902 1.00 85.94 306 GLN A O 1
ATOM 2515 N N . GLU A 1 307 ? -5.617 -8.860 16.672 1.00 84.94 307 GLU A N 1
ATOM 2516 C CA . GLU A 1 307 ? -5.963 -8.479 18.040 1.00 84.94 307 GLU A CA 1
ATOM 2517 C C . GLU A 1 307 ? -6.541 -7.060 18.101 1.00 84.94 307 GLU A C 1
ATOM 2519 O O . GLU A 1 307 ? -7.584 -6.856 18.728 1.00 84.94 307 GLU A O 1
ATOM 2524 N N . TYR A 1 308 ? -5.9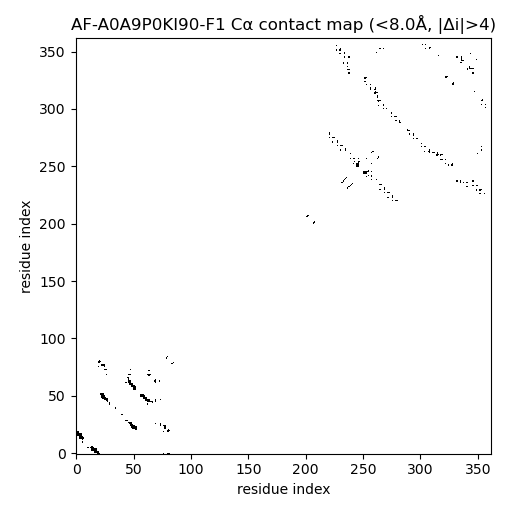13 -6.105 17.404 1.00 88.94 308 TYR A N 1
ATOM 2525 C CA . TYR A 1 308 ? -6.385 -4.722 17.350 1.00 88.94 308 TYR A CA 1
ATOM 2526 C C . TYR A 1 308 ? -7.789 -4.634 16.750 1.00 88.94 308 TYR A C 1
ATOM 2528 O O . TYR A 1 308 ? -8.698 -4.097 17.375 1.00 88.94 308 TYR A O 1
ATOM 2536 N N . VAL A 1 309 ? -7.985 -5.220 15.564 1.00 88.81 309 VAL A N 1
ATOM 2537 C CA . VAL A 1 309 ? -9.256 -5.177 14.826 1.00 88.81 309 VAL A CA 1
ATOM 2538 C C . VAL A 1 309 ? -10.375 -5.846 15.620 1.00 88.81 309 VAL A C 1
ATOM 2540 O O . VAL A 1 309 ? -11.464 -5.287 15.745 1.00 88.81 309 VAL A O 1
ATOM 2543 N N . ARG A 1 310 ? -10.110 -7.018 16.213 1.00 89.38 310 ARG A N 1
ATOM 2544 C CA . ARG A 1 310 ? -11.105 -7.753 17.010 1.00 89.38 310 ARG A CA 1
ATOM 2545 C C . ARG A 1 310 ? -11.553 -6.966 18.241 1.00 89.38 310 ARG A C 1
ATOM 2547 O O . ARG A 1 310 ? -12.732 -6.991 18.580 1.00 89.38 310 ARG A O 1
ATOM 2554 N N . ASN A 1 311 ? -10.622 -6.283 18.905 1.00 91.62 311 ASN A N 1
ATOM 2555 C CA . ASN A 1 311 ? -10.885 -5.576 20.157 1.00 91.62 311 ASN A CA 1
ATOM 2556 C C . ASN A 1 311 ? -11.229 -4.086 19.953 1.00 91.62 311 ASN A C 1
ATOM 2558 O O . ASN A 1 311 ? -11.562 -3.404 20.921 1.00 91.62 311 ASN A O 1
ATOM 2562 N N . HIS A 1 312 ? -11.191 -3.569 18.720 1.00 93.19 312 HIS A N 1
ATOM 2563 C CA . HIS A 1 312 ? -11.396 -2.146 18.432 1.00 93.19 312 HIS A CA 1
ATOM 2564 C C . HIS A 1 312 ? -12.772 -1.636 18.886 1.00 93.19 312 HIS A C 1
ATOM 2566 O O . HIS A 1 312 ? -12.877 -0.556 19.463 1.00 93.19 312 HIS A O 1
ATOM 2572 N N . HIS A 1 313 ? -13.834 -2.429 18.700 1.00 93.00 313 HIS A N 1
ATOM 2573 C CA . HIS A 1 313 ? -15.168 -2.040 19.166 1.00 93.00 313 HIS A CA 1
ATOM 2574 C C . HIS A 1 313 ? -15.224 -1.881 20.693 1.00 93.00 313 HIS A C 1
ATOM 2576 O O . HIS A 1 313 ? -15.778 -0.903 21.193 1.00 93.00 313 HIS A O 1
ATOM 2582 N N . TYR A 1 314 ? -14.582 -2.797 21.424 1.00 95.38 314 TYR A N 1
ATOM 2583 C CA . TYR A 1 314 ? -14.469 -2.724 22.879 1.00 95.38 314 TYR A CA 1
ATOM 2584 C C . TYR A 1 314 ? -13.642 -1.509 23.326 1.00 95.38 314 TYR A C 1
ATOM 2586 O O . TYR A 1 314 ? -14.052 -0.790 24.232 1.00 95.38 314 TYR A O 1
ATOM 2594 N N . SER A 1 315 ? -12.537 -1.211 22.634 1.00 96.06 315 SER A N 1
ATOM 2595 C CA . SER A 1 315 ? -11.737 0.004 22.856 1.00 96.06 315 SER A CA 1
ATOM 2596 C C . SER A 1 315 ? -12.586 1.285 22.786 1.00 96.06 315 SER A C 1
ATOM 2598 O O . SER A 1 315 ? -12.519 2.123 23.690 1.00 96.06 315 SER A O 1
ATOM 2600 N N . LEU A 1 316 ? -13.439 1.420 21.762 1.00 95.44 316 LEU A N 1
ATOM 2601 C CA . LEU A 1 316 ? -14.323 2.582 21.610 1.00 95.44 316 LEU A CA 1
ATOM 2602 C C . LEU A 1 316 ? -15.409 2.652 22.694 1.00 95.44 316 LEU A C 1
ATOM 2604 O O . LEU A 1 316 ? -15.783 3.750 23.121 1.00 95.44 316 LEU A O 1
ATOM 2608 N N . GLN A 1 317 ? -15.901 1.501 23.162 1.00 95.9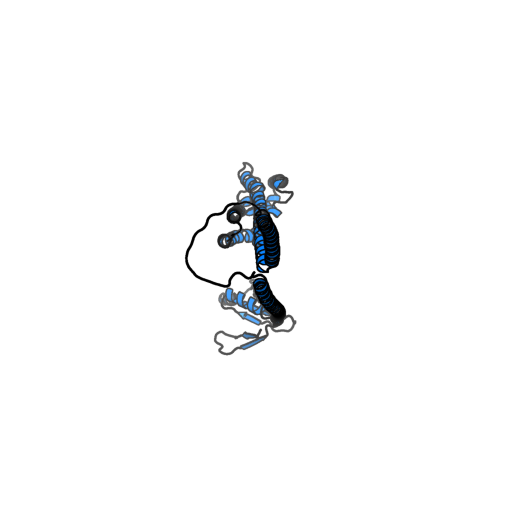4 317 GLN A N 1
ATOM 2609 C CA . GLN A 1 317 ? -16.845 1.451 24.276 1.00 95.94 317 GLN A CA 1
ATOM 2610 C C . GLN A 1 317 ? -16.194 1.965 25.566 1.00 95.94 317 GLN A C 1
ATOM 2612 O O . GLN A 1 317 ? -16.725 2.891 26.181 1.00 95.94 317 GLN A O 1
ATOM 2617 N N . VAL A 1 318 ? -15.014 1.448 25.925 1.00 96.31 318 VAL A N 1
ATOM 2618 C CA . VAL A 1 318 ? -14.270 1.898 27.114 1.00 96.31 318 VAL A CA 1
ATOM 2619 C C . VAL A 1 318 ? -13.943 3.389 27.014 1.00 96.31 318 VAL A C 1
ATOM 2621 O O . VAL A 1 318 ? -14.128 4.133 27.974 1.00 96.31 318 VAL A O 1
ATOM 2624 N N . LEU A 1 319 ? -13.547 3.873 25.832 1.00 96.38 319 LEU A N 1
ATOM 2625 C CA . LEU A 1 319 ? -13.332 5.303 25.607 1.00 96.38 319 LEU A CA 1
ATOM 2626 C C . LEU A 1 319 ? -14.600 6.127 25.889 1.00 96.38 319 LEU A C 1
ATOM 2628 O O . LEU A 1 319 ? -14.520 7.194 26.501 1.00 96.38 319 LEU A O 1
ATOM 2632 N N . THR A 1 320 ? -15.767 5.641 25.468 1.00 96.12 320 THR A N 1
ATOM 2633 C CA . THR A 1 320 ? -17.058 6.307 25.703 1.00 96.12 320 THR A CA 1
ATOM 2634 C C . THR A 1 320 ? -17.408 6.352 27.191 1.00 96.12 320 THR A C 1
ATOM 2636 O O . THR A 1 320 ? -17.865 7.385 27.684 1.00 96.12 320 THR A O 1
ATOM 2639 N N . GLU A 1 321 ? -17.145 5.271 27.924 1.00 94.94 321 GLU A N 1
ATOM 2640 C CA . GLU A 1 321 ? -17.329 5.204 29.377 1.00 94.94 321 GLU A CA 1
ATOM 2641 C C . GLU A 1 321 ? -16.375 6.169 30.100 1.00 94.94 321 GLU A C 1
ATOM 2643 O O . GLU A 1 321 ? -16.816 6.991 30.906 1.00 94.94 321 GLU A O 1
ATOM 2648 N N . CYS A 1 322 ? -15.089 6.192 29.731 1.00 94.19 322 CYS A N 1
ATOM 2649 C CA . CYS A 1 322 ? -14.118 7.138 30.288 1.00 94.19 322 CYS A CA 1
ATOM 2650 C C . CYS A 1 322 ? -14.503 8.603 30.030 1.00 94.19 322 CYS A C 1
ATOM 2652 O O . CYS A 1 322 ? -14.282 9.457 30.891 1.00 94.19 322 CYS A O 1
ATOM 2654 N N . LYS A 1 323 ? -15.124 8.922 28.884 1.00 94.31 323 LYS A N 1
ATOM 2655 C CA . LYS A 1 323 ? -15.596 10.286 28.571 1.00 94.31 323 LYS A CA 1
ATOM 2656 C C . LYS A 1 323 ? -16.678 10.803 29.527 1.00 94.31 323 LYS A C 1
ATOM 2658 O O . LYS A 1 323 ? -16.853 12.021 29.600 1.00 94.31 323 LYS A O 1
ATOM 2663 N N . GLN A 1 324 ? -17.359 9.931 30.277 1.00 93.62 324 GLN A N 1
ATOM 2664 C CA . GLN A 1 324 ? -18.320 10.341 31.310 1.00 93.62 324 GLN A CA 1
ATOM 2665 C C . GLN A 1 324 ? -17.630 10.987 32.522 1.00 93.62 324 GLN A C 1
ATOM 2667 O O . GLN A 1 324 ? -18.234 11.812 33.208 1.00 93.62 324 GLN A O 1
ATOM 2672 N N . SER A 1 325 ? -16.353 10.670 32.765 1.00 93.44 325 SER A N 1
ATOM 2673 C CA . SER A 1 325 ? -15.542 11.318 33.797 1.00 93.44 325 SER A CA 1
ATOM 2674 C C . SER A 1 325 ? -15.154 12.741 33.363 1.00 93.44 325 SER A C 1
ATOM 2676 O O . SER A 1 325 ? -14.433 12.908 32.371 1.00 93.44 325 SER A O 1
ATOM 2678 N N . PRO A 1 326 ? -15.539 13.796 34.113 1.00 93.69 326 PRO A N 1
ATOM 2679 C CA . PRO A 1 326 ? -15.190 15.174 33.760 1.00 93.69 326 PRO A CA 1
ATOM 2680 C C . PRO A 1 326 ? -13.676 15.412 33.695 1.00 93.69 326 PRO A C 1
ATOM 2682 O O . PRO A 1 326 ? -13.205 16.181 32.858 1.00 93.69 326 PRO A O 1
ATOM 2685 N N . ALA A 1 327 ? -12.904 14.727 34.547 1.00 93.06 327 ALA A N 1
ATOM 2686 C CA . ALA A 1 327 ? -11.447 14.834 34.577 1.00 93.06 327 ALA A CA 1
ATOM 2687 C C . ALA A 1 327 ? -10.804 14.251 33.308 1.00 93.06 327 ALA A C 1
ATOM 2689 O O . ALA A 1 327 ? -9.911 14.871 32.727 1.00 93.06 327 ALA A O 1
ATOM 2690 N N . PHE A 1 328 ? -11.291 13.095 32.849 1.00 95.50 328 PHE A N 1
ATOM 2691 C CA . PHE A 1 328 ? -10.842 12.478 31.602 1.00 95.50 328 PHE A CA 1
ATOM 2692 C C . PHE A 1 328 ? -11.238 13.322 30.391 1.00 95.50 328 PHE A C 1
ATOM 2694 O O . PHE A 1 328 ? -10.399 13.621 29.545 1.00 95.50 328 PHE A O 1
ATOM 2701 N N . SER A 1 329 ? -12.494 13.775 30.340 1.00 94.88 329 SER A N 1
ATOM 2702 C CA . SER A 1 329 ? -13.015 14.608 29.251 1.00 94.88 329 SER A CA 1
ATOM 2703 C C . SER A 1 329 ? -12.245 15.929 29.109 1.00 94.88 329 SER A C 1
ATOM 2705 O O . SER A 1 329 ? -11.891 16.333 27.999 1.00 94.88 329 SER A O 1
ATOM 2707 N N . ALA A 1 330 ? -11.904 16.581 30.227 1.00 94.81 330 ALA A N 1
ATOM 2708 C CA . ALA A 1 330 ? -11.088 17.794 30.222 1.00 94.81 330 ALA A CA 1
A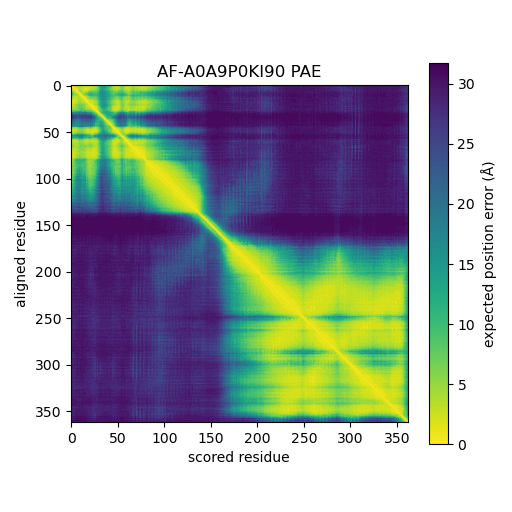TOM 2709 C C . ALA A 1 330 ? -9.658 17.540 29.715 1.00 94.81 330 ALA A C 1
ATOM 2711 O O . ALA A 1 330 ? -9.132 18.336 28.931 1.00 94.81 330 ALA A O 1
ATOM 2712 N N . LEU A 1 331 ? -9.036 16.428 30.129 1.00 94.56 331 LEU A N 1
ATOM 2713 C CA . LEU A 1 331 ? -7.719 16.031 29.631 1.00 94.56 331 LEU A CA 1
ATOM 2714 C C . LEU A 1 331 ? -7.765 15.740 28.128 1.00 94.56 331 LEU A C 1
ATOM 2716 O O . LEU A 1 331 ? -6.946 16.282 27.391 1.00 94.56 331 LEU A O 1
ATOM 2720 N N . LEU A 1 332 ? -8.738 14.951 27.669 1.00 95.44 332 LEU A N 1
ATOM 2721 C CA . LEU A 1 332 ? -8.900 14.603 26.260 1.00 95.44 332 LEU A CA 1
ATOM 2722 C C . LEU A 1 332 ? -9.039 15.853 25.384 1.00 95.44 332 LEU A C 1
ATOM 2724 O O . LEU A 1 332 ? -8.251 16.027 24.459 1.00 95.44 332 LEU A O 1
ATOM 2728 N N . LYS A 1 333 ? -9.943 16.777 25.738 1.00 93.94 333 LYS A N 1
ATOM 2729 C CA . LYS A 1 333 ? -10.113 18.046 25.006 1.00 93.94 333 LYS A CA 1
ATOM 2730 C C . LYS A 1 333 ? -8.818 18.852 24.935 1.00 93.94 333 LYS A C 1
ATOM 2732 O O . LYS A 1 333 ? -8.488 19.408 23.893 1.00 93.94 333 LYS A O 1
ATOM 2737 N N . LYS A 1 334 ? -8.047 18.903 26.028 1.00 94.19 334 LYS A N 1
ATOM 2738 C CA . LYS A 1 334 ? -6.741 19.580 26.044 1.00 94.19 334 LYS A CA 1
ATOM 2739 C C . LYS A 1 334 ? -5.742 18.929 25.081 1.00 94.19 334 LYS A C 1
ATOM 2741 O O . LYS A 1 334 ? -4.929 19.637 24.490 1.00 94.19 334 LYS A O 1
ATOM 2746 N N . LEU A 1 335 ? -5.766 17.603 24.948 1.00 93.62 335 LEU A N 1
ATOM 2747 C CA . LEU A 1 335 ? -4.892 16.873 24.028 1.00 93.62 335 LEU A CA 1
ATOM 2748 C C . LEU A 1 335 ? -5.328 17.049 22.565 1.00 93.62 335 LEU A C 1
ATOM 2750 O O . LEU A 1 335 ? -4.470 17.265 21.714 1.00 93.62 335 LEU A O 1
ATOM 2754 N N . GLU A 1 336 ? -6.631 17.046 22.278 1.00 94.44 336 GLU A N 1
ATOM 2755 C CA . GLU A 1 336 ? -7.190 17.259 20.929 1.00 94.44 336 GLU A CA 1
ATOM 2756 C C . GLU A 1 336 ? -6.939 18.678 20.392 1.00 94.44 336 GLU A C 1
ATOM 2758 O O . GLU A 1 336 ? -6.762 18.866 19.191 1.00 94.44 336 GLU A O 1
ATOM 2763 N N . LEU A 1 337 ? -6.839 19.676 21.279 1.00 93.56 337 LEU A N 1
ATOM 2764 C CA . LEU A 1 337 ? -6.493 21.059 20.923 1.00 93.56 337 LEU A CA 1
ATOM 2765 C C . LEU A 1 337 ? -5.027 21.249 20.498 1.00 93.56 337 LEU A C 1
ATOM 2767 O O . LEU A 1 337 ? -4.657 22.335 20.047 1.00 93.56 337 LEU A O 1
ATOM 2771 N N . LYS A 1 338 ? -4.163 20.237 20.652 1.00 92.75 338 LYS A N 1
ATOM 2772 C CA . LYS A 1 338 ? -2.768 20.345 20.209 1.00 92.75 338 LYS A CA 1
ATOM 2773 C C . LYS A 1 338 ? -2.707 20.495 18.682 1.00 92.75 338 LYS A C 1
ATOM 2775 O O . LYS A 1 338 ? -3.384 19.752 17.972 1.00 92.75 338 LYS A O 1
ATOM 2780 N N . PRO A 1 339 ? -1.824 21.361 18.149 1.00 91.25 339 PRO A N 1
ATOM 2781 C CA . PRO A 1 339 ? -1.711 21.575 16.704 1.00 91.25 339 PRO A CA 1
ATOM 2782 C C . PRO A 1 339 ? -1.337 20.296 15.939 1.00 91.25 339 PRO A C 1
ATOM 2784 O O . PRO A 1 339 ? -1.807 20.096 14.822 1.00 91.25 339 PRO A O 1
ATOM 2787 N N . ALA A 1 340 ? -0.569 19.393 16.561 1.00 90.75 340 ALA A N 1
ATOM 2788 C CA . ALA A 1 340 ? -0.206 18.093 15.992 1.00 90.75 340 ALA A CA 1
ATOM 2789 C C . ALA A 1 340 ? -1.425 17.206 15.664 1.00 90.75 340 ALA A C 1
ATOM 2791 O O . ALA A 1 340 ? -1.381 16.434 14.714 1.00 90.75 340 ALA A O 1
ATOM 2792 N N . CYS A 1 341 ? -2.536 17.356 16.394 1.00 88.75 341 CYS A N 1
ATOM 2793 C CA . CYS A 1 341 ? -3.764 16.593 16.168 1.00 88.75 341 CYS A CA 1
ATOM 2794 C C . CYS A 1 341 ? -4.573 17.112 14.965 1.00 88.75 341 CYS A C 1
ATOM 2796 O O . CYS A 1 341 ? -5.529 16.461 14.550 1.00 88.75 341 CYS A O 1
ATOM 2798 N N . ARG A 1 342 ? -4.224 18.287 14.408 1.00 88.75 342 ARG A N 1
ATOM 2799 C CA . ARG A 1 342 ? -4.895 18.934 13.260 1.00 88.75 342 ARG A CA 1
ATOM 2800 C C . ARG A 1 342 ? -6.431 18.992 13.395 1.00 88.75 342 ARG A C 1
ATOM 2802 O O . ARG A 1 342 ? -7.148 18.860 12.408 1.00 88.75 342 ARG A O 1
ATOM 2809 N N . GLY A 1 343 ? -6.937 19.154 14.623 1.00 87.06 343 GLY A N 1
ATOM 2810 C CA . GLY A 1 343 ? -8.374 19.201 14.931 1.00 87.06 343 GLY A CA 1
ATOM 2811 C C . GLY A 1 343 ? -9.113 17.858 14.849 1.00 87.06 343 GLY A C 1
ATOM 2812 O O . GLY A 1 343 ? -10.341 17.845 14.882 1.00 87.06 343 GLY A O 1
ATOM 2813 N N . ARG A 1 344 ? -8.398 16.733 14.728 1.00 92.06 344 ARG A N 1
ATOM 2814 C CA . ARG A 1 344 ? -8.982 15.385 14.699 1.00 92.06 344 ARG A CA 1
ATOM 2815 C C . ARG A 1 344 ? -9.173 14.845 16.119 1.00 92.06 344 ARG A C 1
ATOM 2817 O O . ARG A 1 344 ? -8.352 15.092 17.002 1.00 92.06 344 ARG A O 1
ATOM 2824 N N . SER A 1 345 ? -10.251 14.089 16.309 1.00 94.62 345 SER A N 1
ATOM 2825 C CA . SER A 1 345 ? -10.579 13.431 17.581 1.00 94.62 345 SER A CA 1
ATOM 2826 C C . SER A 1 345 ? -9.722 12.191 17.834 1.00 94.62 345 SER A C 1
ATOM 2828 O O . SER A 1 345 ? -9.215 11.584 16.884 1.00 94.62 345 SER A O 1
ATOM 2830 N N . LEU A 1 346 ? -9.605 11.769 19.099 1.00 94.88 346 LEU A N 1
ATOM 2831 C CA . LEU A 1 346 ? -8.939 10.504 19.441 1.00 94.88 346 LEU A CA 1
ATOM 2832 C C . LEU A 1 346 ? -9.593 9.303 18.737 1.00 94.88 346 LEU A C 1
ATOM 2834 O O . LEU A 1 346 ? -8.879 8.432 18.246 1.00 94.88 346 LEU A O 1
ATOM 2838 N N . GLU A 1 347 ? -10.923 9.276 18.623 1.00 94.12 347 GLU A N 1
ATOM 2839 C CA . GLU A 1 347 ? -11.643 8.228 17.891 1.00 94.12 347 GLU A CA 1
ATOM 2840 C C . GLU A 1 347 ? -11.147 8.096 16.455 1.00 94.12 347 GLU A C 1
ATOM 2842 O O . GLU A 1 347 ? -10.878 6.990 15.997 1.00 94.12 347 GLU A O 1
ATOM 2847 N N . THR A 1 348 ? -10.959 9.225 15.764 1.00 93.56 348 THR A N 1
ATOM 2848 C CA . THR A 1 348 ? -10.404 9.234 14.407 1.00 93.56 348 THR A CA 1
ATOM 2849 C C . THR A 1 348 ? -9.024 8.587 14.387 1.00 93.56 348 THR A C 1
ATOM 2851 O O . THR A 1 348 ? -8.763 7.746 13.528 1.00 93.56 348 THR A O 1
ATOM 2854 N N . PHE A 1 349 ? -8.157 8.918 15.348 1.00 93.56 349 PHE A N 1
ATOM 2855 C CA . PHE A 1 349 ? -6.815 8.344 15.381 1.00 93.56 349 PHE A CA 1
ATOM 2856 C C . PHE A 1 349 ? -6.810 6.833 15.637 1.00 93.56 349 PHE A C 1
ATOM 2858 O O . PHE A 1 349 ? -6.039 6.112 15.006 1.00 93.56 349 PHE A O 1
ATOM 2865 N N . LEU A 1 350 ? -7.706 6.337 16.494 1.00 93.88 350 LEU A N 1
ATOM 2866 C CA . LEU A 1 350 ? -7.847 4.903 16.771 1.00 93.88 350 LEU A CA 1
ATOM 2867 C C . LEU A 1 350 ? -8.327 4.101 15.546 1.00 93.88 350 LEU A C 1
ATOM 2869 O O . LEU A 1 350 ? -8.150 2.886 15.508 1.00 93.88 350 LEU A O 1
ATOM 2873 N N . THR A 1 351 ? -8.893 4.747 14.519 1.00 91.44 351 THR A N 1
ATOM 2874 C CA . THR A 1 351 ? -9.259 4.060 13.265 1.00 91.44 351 THR A CA 1
ATOM 2875 C C . THR A 1 351 ? -8.094 3.867 12.290 1.00 91.44 351 THR A C 1
ATOM 2877 O O . THR A 1 351 ? -8.174 2.989 11.431 1.00 91.44 351 THR A O 1
ATOM 2880 N N . TYR A 1 352 ? -6.991 4.623 12.407 1.00 89.81 352 TYR A N 1
ATOM 2881 C CA . TYR A 1 352 ? -5.876 4.535 11.446 1.00 89.81 352 TYR A CA 1
ATOM 2882 C C . TYR A 1 352 ? -5.274 3.131 11.318 1.00 89.81 352 TYR A C 1
ATOM 2884 O O . TYR A 1 352 ? -5.122 2.679 10.181 1.00 89.81 352 TYR A O 1
ATOM 2892 N N . PRO A 1 353 ? -4.988 2.393 12.413 1.00 86.69 353 PRO A N 1
ATOM 2893 C CA . PRO A 1 353 ? -4.510 1.016 12.304 1.00 86.69 353 PRO A CA 1
ATOM 2894 C C . PRO A 1 353 ? -5.453 0.103 11.509 1.00 86.69 353 PRO A C 1
ATOM 2896 O O . PRO A 1 353 ? -4.991 -0.780 10.793 1.00 86.69 353 PRO A O 1
ATOM 2899 N N . MET A 1 354 ? -6.769 0.326 11.587 1.00 81.88 354 MET A N 1
ATOM 2900 C CA . MET A 1 354 ? -7.746 -0.482 10.851 1.00 81.88 354 MET A CA 1
ATOM 2901 C C . MET A 1 354 ? -7.718 -0.188 9.349 1.00 81.88 354 MET A C 1
ATOM 2903 O O . MET A 1 354 ? -7.791 -1.114 8.542 1.00 81.88 354 MET A O 1
ATOM 2907 N N . HIS A 1 355 ? -7.585 1.085 8.965 1.00 78.25 355 HIS A N 1
ATOM 2908 C CA . HIS A 1 355 ? -7.566 1.485 7.558 1.00 78.25 355 HIS A CA 1
ATOM 2909 C C . HIS A 1 355 ? -6.353 0.934 6.799 1.00 78.25 355 HIS A C 1
ATOM 2911 O O . HIS A 1 355 ? -6.499 0.564 5.640 1.00 78.25 355 HIS A O 1
ATOM 2917 N N . GLN A 1 356 ? -5.190 0.808 7.445 1.00 76.19 356 GLN A N 1
ATOM 2918 C CA . GLN A 1 356 ? -3.975 0.308 6.789 1.00 76.19 356 GLN A CA 1
ATOM 2919 C C . GLN A 1 356 ? -4.066 -1.187 6.434 1.00 76.19 356 GLN A C 1
ATOM 2921 O O . GLN A 1 356 ? -3.610 -1.602 5.372 1.00 76.19 356 GLN A O 1
ATOM 2926 N N . VAL A 1 357 ? -4.698 -2.002 7.287 1.00 65.56 357 VAL A N 1
ATOM 2927 C CA . VAL A 1 357 ? -4.846 -3.457 7.062 1.00 65.56 357 VAL A CA 1
ATOM 2928 C C . VAL A 1 357 ? -6.013 -3.802 6.146 1.00 65.56 357 VAL A C 1
ATOM 2930 O O . VAL A 1 357 ? -6.002 -4.866 5.536 1.00 65.56 357 VAL A O 1
ATOM 2933 N N . LEU A 1 358 ? -7.008 -2.918 6.028 1.00 52.53 358 LEU A N 1
ATOM 2934 C CA . LEU A 1 358 ? -8.147 -3.071 5.116 1.00 52.53 358 LEU A CA 1
ATOM 2935 C C . LEU A 1 358 ? -7.823 -2.687 3.663 1.00 52.53 358 LEU A C 1
ATOM 2937 O O . LEU A 1 358 ? -8.672 -2.885 2.797 1.00 52.53 358 LEU A O 1
ATOM 2941 N N . ILE A 1 359 ? -6.603 -2.211 3.378 1.00 41.19 359 ILE A N 1
ATOM 2942 C CA . ILE A 1 359 ? -6.105 -2.006 2.011 1.00 41.19 359 ILE A CA 1
ATOM 2943 C C . ILE A 1 359 ? -5.098 -3.110 1.626 1.00 41.19 359 ILE A C 1
ATOM 2945 O O . ILE A 1 359 ? -3.906 -2.858 1.453 1.00 41.19 359 ILE A O 1
ATOM 2949 N N . PRO A 1 360 ? -5.542 -4.356 1.418 1.00 37.56 360 PRO A N 1
ATOM 2950 C CA . PRO A 1 360 ? -4.976 -5.213 0.403 1.00 37.56 360 PRO A CA 1
ATOM 2951 C C . PRO A 1 360 ? -5.978 -5.266 -0.758 1.00 37.56 360 PRO A C 1
ATOM 2953 O O . PRO A 1 360 ? -7.166 -5.443 -0.534 1.00 37.56 360 PRO A O 1
ATOM 2956 N N . THR A 1 361 ? -5.476 -5.150 -1.987 1.00 31.00 361 THR A N 1
ATOM 2957 C CA . THR A 1 361 ? -6.193 -5.378 -3.261 1.00 31.00 361 THR A CA 1
ATOM 2958 C C . THR A 1 361 ? -7.092 -4.251 -3.799 1.00 31.00 361 THR A C 1
ATOM 2960 O O . THR A 1 361 ? -8.314 -4.349 -3.844 1.00 31.00 361 THR A O 1
ATOM 2963 N N . THR A 1 362 ? -6.467 -3.234 -4.399 1.00 29.67 362 THR A N 1
ATOM 2964 C CA . THR A 1 362 ? -7.011 -2.622 -5.629 1.00 29.67 362 THR A CA 1
ATOM 2965 C C . THR A 1 362 ? -5.925 -2.477 -6.670 1.00 29.67 362 THR A C 1
ATOM 2967 O O . THR A 1 362 ? -4.877 -1.892 -6.307 1.00 29.67 362 THR A O 1
#

Nearest PDB structures (foldseek):
  5n7e-assembly1_B  TM=8.960E-01  e=1.811E-06  Homo sapiens
  6ixg-assembly2_B  TM=3.330E-01  e=4.265E+00  Homo sapiens
  9cpc-assembly1_3T  TM=2.326E-01  e=6.221E+00  Sus scrofa
  8otz-assembly1_D3  TM=1.970E-01  e=7.314E+00  Bos taurus

Mean predicted aligned error: 19.82 Å

Organism: Acanthoscelides obtectus (NCBI:txid200917)

Foldseek 3Di:
DKDFDDPDPPDPDTPDIDDLAQKAKAQDDDDDDDDPDPVVVVQRPQKMWIGHPDPPDDIDIDGDPDNVRSVVVNVVSVCPYPVNVVVVVVVVVVVVVVVVVVVVVVVVVVVVVVVVVVVVVVVVVVVVVVVVVVVVVPDDDDDDDDDDDDDDDDDDDDDDPPPPVVVVVVVVVVVVVVVVVVVVVVVVVVVVVVVVVVVCCCPDPVVVVLVVVVVVLVVVLVVLVVLLLLLCLLCVLPLVVLCVQLPDPDRLDHPVLSCLQCPCSVVLSVLSVVLSVVSVVQVVVPPDHDCVVSVVSCVVVVVVLVRLVVSNVVSVVSVVVSCVRPVSVVSQVVSCPDVSVVNDHSNVSSCSSVVVVVPDDD

Secondary structure (DSSP, 8-state):
-EEEE-SSTT-SS-SEEEE-TTEEEEE----------HHHHHHTTTEEEEEESSTTSPPEEEE-SSHHHHHHHHHHHHH--HHHHHHHHHHHHHHHHHHHHHHHHHHHHHHHHHHHHHHHHHHHHHHHHHHHHHHHHT-----------------------SSHHHHHHHHHHHHHHHHHHHHHHHHHHHHHHHHHHHHHHHTSHHHHHHHHHHHHHHHHHHHHHHHHHHHHHIIIIIIHHHHHHHTSSS-SS-HHHHHHHHTTHHHHHHHHHHHHHHHHHHHHTTT----HHHHHHHTTHHHHHHHHHHHHHHHHHHHHHHTTSHHHHHHHHHHHTSGGGTT--HHHHHHHHHHHHT----

Radius of gyration: 42.55 Å; Cα contacts (8 Å, |Δi|>4): 242; chains: 1; bounding box: 118×74×113 Å